Protein AF-0000000085018178 (afdb_homodimer)

Secondary structure (DSSP, 8-state):
-HHHHHHHHHHTT--EEEE---GGGHHHHHHHHT-TTSEEEE-SSHHHHHHHHHHHHHTT--EEEEEEHHHHTT-HHHIIIIIIHHT---EEEEE--SSTT---GGGHHHHHHHHHHHHHTT--EE---SHHHHHHHHHHHHHHHHHHTS-EEEEE-HHHHH---/-HHHHHHHHHHTT--EEEE---GGGHHHHHHHHT-TTSEEEE-SSHHHHHHHHHHHHHTT--EEEEEEHHHHTT-HHHIIIIIIHHT---EEEEE--SSTT---GGGHHHHHHHHHHHHHTT--EE---SHHHHHHHHHHHHHHHHHHTS-EEEEE-HHHHH---

Structure (mmCIF, N/CA/C/O backbone):
data_AF-0000000085018178-model_v1
#
loop_
_entity.id
_entity.type
_entity.pdbx_description
1 polymer 'sulfopyruvate decarboxylase'
#
loop_
_atom_site.group_PDB
_atom_site.id
_atom_site.type_symbol
_atom_site.label_atom_id
_atom_site.label_alt_id
_atom_site.label_comp_id
_atom_site.label_asym_id
_atom_site.label_entity_id
_atom_site.label_seq_id
_atom_site.pdbx_PDB_ins_code
_atom_site.Cartn_x
_atom_site.Cartn_y
_atom_site.Cartn_z
_atom_site.occupancy
_atom_site.B_iso_or_equiv
_atom_site.auth_seq_id
_atom_site.auth_comp_id
_atom_site.auth_asym_id
_atom_site.auth_atom_id
_atom_site.pdbx_PDB_model_num
ATOM 1 N N . MET A 1 1 ? 14.703 -22.047 -13.867 1 85.25 1 MET A N 1
ATOM 2 C CA . MET A 1 1 ? 14.047 -21.469 -12.695 1 85.25 1 MET A CA 1
ATOM 3 C C . MET A 1 1 ? 12.688 -20.891 -13.07 1 85.25 1 MET A C 1
ATOM 5 O O . MET A 1 1 ? 11.656 -21.344 -12.578 1 85.25 1 MET A O 1
ATOM 9 N N . ALA A 1 2 ? 12.609 -20.203 -14.172 1 91.81 2 ALA A N 1
ATOM 10 C CA . ALA A 1 2 ? 11.336 -19.688 -14.672 1 91.81 2 ALA A CA 1
ATOM 11 C C . ALA A 1 2 ? 10.43 -20.828 -15.141 1 91.81 2 ALA A C 1
ATOM 13 O O . ALA A 1 2 ? 9.211 -20.766 -14.961 1 91.81 2 ALA A O 1
ATOM 14 N N . GLU A 1 3 ? 11.039 -21.891 -15.656 1 95.38 3 GLU A N 1
ATOM 15 C CA . GLU A 1 3 ? 10.297 -23.031 -16.188 1 95.38 3 GLU A CA 1
ATOM 16 C C . GLU A 1 3 ? 9.539 -23.766 -15.078 1 95.38 3 GLU A C 1
ATOM 18 O O . GLU A 1 3 ? 8.445 -24.281 -15.305 1 95.38 3 GLU A O 1
ATOM 23 N N . HIS A 1 4 ? 10.148 -23.828 -13.93 1 97.25 4 HIS A N 1
ATOM 24 C CA . HIS A 1 4 ? 9.484 -24.5 -12.82 1 97.25 4 HIS A CA 1
ATOM 25 C C . HIS A 1 4 ? 8.25 -23.734 -12.375 1 97.25 4 HIS A C 1
ATOM 27 O O . HIS A 1 4 ? 7.227 -24.328 -12.031 1 97.25 4 HIS A O 1
ATOM 33 N N . ILE A 1 5 ? 8.359 -22.406 -12.32 1 98.19 5 ILE A N 1
ATOM 34 C CA . ILE A 1 5 ? 7.203 -21.578 -11.977 1 98.19 5 ILE A CA 1
ATOM 35 C C . ILE A 1 5 ? 6.094 -21.797 -13 1 98.19 5 ILE A C 1
ATOM 37 O O . ILE A 1 5 ? 4.934 -22 -12.633 1 98.19 5 ILE A O 1
ATOM 41 N N . TYR A 1 6 ? 6.492 -21.781 -14.273 1 98.25 6 TYR A N 1
ATOM 42 C CA . TYR A 1 6 ? 5.555 -22 -15.367 1 98.25 6 TYR A CA 1
ATOM 43 C C . TYR A 1 6 ? 4.867 -23.359 -15.242 1 98.25 6 TYR A C 1
ATOM 45 O O . TYR A 1 6 ? 3.646 -23.453 -15.383 1 98.25 6 TYR A O 1
ATOM 53 N N . ARG A 1 7 ? 5.609 -24.375 -14.953 1 98.31 7 ARG A N 1
ATOM 54 C CA . ARG A 1 7 ? 5.062 -25.719 -14.773 1 98.31 7 ARG A CA 1
ATOM 55 C C . ARG A 1 7 ? 4.086 -25.75 -13.609 1 98.31 7 ARG A C 1
ATOM 57 O O . ARG A 1 7 ? 3.057 -26.422 -13.672 1 98.31 7 ARG A O 1
ATOM 64 N N . GLY A 1 8 ? 4.469 -25.078 -12.516 1 98.69 8 GLY A N 1
ATOM 65 C CA . GLY A 1 8 ? 3.555 -24.984 -11.391 1 98.69 8 GLY A CA 1
ATOM 66 C C . GLY A 1 8 ? 2.225 -24.344 -11.75 1 98.69 8 GLY A C 1
ATOM 67 O O . GLY A 1 8 ? 1.167 -24.844 -11.344 1 98.69 8 GLY A O 1
ATOM 68 N N . ILE A 1 9 ? 2.281 -23.297 -12.547 1 98.75 9 ILE A N 1
ATOM 69 C CA . ILE A 1 9 ? 1.087 -22.578 -12.984 1 98.75 9 ILE A CA 1
ATOM 70 C C . ILE A 1 9 ? 0.208 -23.516 -13.82 1 98.75 9 ILE A C 1
ATOM 72 O O . ILE A 1 9 ? -1.006 -23.578 -13.609 1 98.75 9 ILE A O 1
ATOM 76 N N . LYS A 1 10 ? 0.837 -24.25 -14.688 1 98.56 10 LYS A N 1
ATOM 77 C CA . LYS A 1 10 ? 0.118 -25.203 -15.539 1 98.56 10 LYS A CA 1
ATOM 78 C C . LYS A 1 10 ? -0.531 -26.297 -14.703 1 98.56 10 LYS A C 1
ATOM 80 O O . LYS A 1 10 ? -1.703 -26.625 -14.906 1 98.56 10 LYS A O 1
ATOM 85 N N . LYS A 1 11 ? 0.246 -26.812 -13.789 1 98.62 11 LYS A N 1
ATOM 86 C CA . LYS A 1 11 ? -0.244 -27.891 -12.938 1 98.62 11 LYS A CA 1
ATOM 87 C C . LYS A 1 11 ? -1.387 -27.422 -12.047 1 98.62 11 LYS A C 1
ATOM 89 O O . LYS A 1 11 ? -2.281 -28.188 -11.711 1 98.62 11 LYS A O 1
ATOM 94 N N . ALA A 1 12 ? -1.368 -26.188 -11.711 1 98.69 12 ALA A N 1
ATOM 95 C CA . ALA A 1 12 ? -2.406 -25.609 -10.867 1 98.69 12 ALA A CA 1
ATOM 96 C C . ALA A 1 12 ? -3.652 -25.266 -11.68 1 98.69 12 ALA A C 1
ATOM 98 O O . ALA A 1 12 ? -4.668 -24.844 -11.125 1 98.69 12 ALA A O 1
ATOM 99 N N . ASN A 1 13 ? -3.568 -25.375 -12.961 1 98.25 13 ASN A N 1
ATOM 100 C CA . ASN A 1 13 ? -4.668 -25.109 -13.883 1 98.25 13 ASN A CA 1
ATOM 101 C C . ASN A 1 13 ? -5.102 -23.656 -13.836 1 98.25 13 ASN A C 1
ATOM 103 O O . ASN A 1 13 ? -6.297 -23.344 -13.852 1 98.25 13 ASN A O 1
ATOM 107 N N . ILE A 1 14 ? -4.164 -22.781 -13.672 1 98.56 14 ILE A N 1
ATOM 108 C CA . ILE A 1 14 ? -4.418 -21.344 -13.758 1 98.56 14 ILE A CA 1
ATOM 109 C C . ILE A 1 14 ? -4.402 -20.906 -15.219 1 98.56 14 ILE A C 1
ATOM 111 O O . ILE A 1 14 ? -3.412 -21.109 -15.93 1 98.56 14 ILE A O 1
ATOM 115 N N . LYS A 1 15 ? -5.5 -20.266 -15.594 1 97 15 LYS A N 1
ATOM 116 C CA . LYS A 1 15 ? -5.609 -19.938 -17.016 1 97 15 LYS A CA 1
ATOM 117 C C . LYS A 1 15 ? -5.816 -18.438 -17.219 1 97 15 LYS A C 1
ATOM 119 O O . LYS A 1 15 ? -5.992 -17.969 -18.344 1 97 15 LYS A O 1
ATOM 124 N N . PHE A 1 16 ? -5.898 -17.656 -16.172 1 98.75 16 PHE A N 1
ATOM 125 C CA . PHE A 1 16 ? -6.07 -16.203 -16.234 1 98.75 16 PHE A CA 1
ATOM 126 C C . PHE A 1 16 ? -5.02 -15.492 -15.398 1 98.75 16 PHE A C 1
ATOM 128 O O . PHE A 1 16 ? -5.004 -15.625 -14.172 1 98.75 16 PHE A O 1
ATOM 135 N N . ILE A 1 17 ? -4.16 -14.727 -16.062 1 98.69 17 ILE A N 1
ATOM 136 C CA . ILE A 1 17 ? -3.023 -14.125 -15.375 1 98.69 17 ILE A CA 1
ATOM 137 C C . ILE A 1 17 ? -2.924 -12.648 -15.742 1 98.69 17 ILE A C 1
ATOM 139 O O . ILE A 1 17 ? -2.988 -12.281 -16.922 1 98.69 17 ILE A O 1
ATOM 143 N N . CYS A 1 18 ? -2.869 -11.789 -14.719 1 98.38 18 CYS A N 1
ATOM 144 C CA . CYS A 1 18 ? -2.426 -10.414 -14.898 1 98.38 18 CYS A CA 1
ATOM 145 C C . CYS A 1 18 ? -0.984 -10.242 -14.438 1 98.38 18 CYS A C 1
ATOM 147 O O . CYS A 1 18 ? -0.545 -10.898 -13.492 1 98.38 18 CYS A O 1
ATOM 149 N N . SER A 1 19 ? -0.24 -9.406 -15.125 1 97 19 SER A N 1
ATOM 150 C CA . SER A 1 19 ? 1.148 -9.203 -14.727 1 97 19 SER A CA 1
ATOM 151 C C . SER A 1 19 ? 1.563 -7.746 -14.883 1 97 19 SER A C 1
ATOM 153 O O . SER A 1 19 ? 0.942 -6.996 -15.633 1 97 19 SER A O 1
ATOM 155 N N . LEU A 1 20 ? 2.502 -7.355 -14.102 1 92.06 20 LEU A N 1
ATOM 156 C CA . LEU A 1 20 ? 3.256 -6.121 -14.297 1 92.06 20 LEU A CA 1
ATOM 157 C C . LEU A 1 20 ? 4.684 -6.422 -14.734 1 92.06 20 LEU A C 1
ATOM 159 O O . LEU A 1 20 ? 5.25 -7.449 -14.359 1 92.06 20 LEU A O 1
ATOM 163 N N . PRO A 1 21 ? 5.25 -5.586 -15.5 1 80.94 21 PRO A N 1
ATOM 164 C CA . PRO A 1 21 ? 6.621 -5.836 -15.961 1 80.94 21 PRO A CA 1
ATOM 165 C C . PRO A 1 21 ? 7.613 -5.984 -14.812 1 80.94 21 PRO A C 1
ATOM 167 O O . PRO A 1 21 ? 7.539 -5.246 -13.828 1 80.94 21 PRO A O 1
ATOM 170 N N . CYS A 1 22 ? 8.398 -6.949 -14.945 1 83.75 22 CYS A N 1
ATOM 171 C CA . CYS A 1 22 ? 9.43 -7.266 -13.961 1 83.75 22 CYS A CA 1
ATOM 172 C C . CYS A 1 22 ? 10.609 -7.969 -14.617 1 83.75 22 CYS A C 1
ATOM 174 O O . CYS A 1 22 ? 10.43 -8.922 -15.375 1 83.75 22 CYS A O 1
ATOM 176 N N . ALA A 1 23 ? 11.773 -7.441 -14.297 1 79.5 23 ALA A N 1
ATOM 177 C CA . ALA A 1 23 ? 12.984 -7.973 -14.922 1 79.5 23 ALA A CA 1
ATOM 178 C C . ALA A 1 23 ? 13.203 -9.43 -14.531 1 79.5 23 ALA A C 1
ATOM 180 O O . ALA A 1 23 ? 13.609 -10.25 -15.359 1 79.5 23 ALA A O 1
ATOM 181 N N . LYS A 1 24 ? 12.828 -9.805 -13.398 1 82.5 24 LYS A N 1
ATOM 182 C CA . LYS A 1 24 ? 13.133 -11.141 -12.883 1 82.5 24 LYS A CA 1
ATOM 183 C C . LYS A 1 24 ? 12.219 -12.188 -13.516 1 82.5 24 LYS A C 1
ATOM 185 O O . LYS A 1 24 ? 12.578 -13.367 -13.578 1 82.5 24 LYS A O 1
ATOM 190 N N . PHE A 1 25 ? 11.109 -11.656 -13.992 1 90.56 25 PHE A N 1
ATOM 191 C CA . PHE A 1 25 ? 10.133 -12.609 -14.492 1 90.56 25 PHE A CA 1
ATOM 192 C C . PHE A 1 25 ? 10.031 -12.539 -16.016 1 90.56 25 PHE A C 1
ATOM 194 O O . PHE A 1 25 ? 9.039 -12.969 -16.594 1 90.56 25 PHE A O 1
ATOM 201 N N . LYS A 1 26 ? 11.047 -12.016 -16.609 1 91.25 26 LYS A N 1
ATOM 202 C CA . LYS A 1 26 ? 11.008 -11.828 -18.062 1 91.25 26 LYS A CA 1
ATOM 203 C C . LYS A 1 26 ? 10.781 -13.148 -18.781 1 91.25 26 LYS A C 1
ATOM 205 O O . LYS A 1 26 ? 9.867 -13.266 -19.609 1 91.25 26 LYS A O 1
ATOM 210 N N . THR A 1 27 ? 11.594 -14.172 -18.516 1 93.75 27 THR A N 1
ATOM 211 C CA . THR A 1 27 ? 11.492 -15.484 -19.141 1 93.75 27 THR A CA 1
ATOM 212 C C . THR A 1 27 ? 10.148 -16.141 -18.828 1 93.75 27 THR A C 1
ATOM 214 O O . THR A 1 27 ? 9.523 -16.75 -19.688 1 93.75 27 THR A O 1
ATOM 217 N N . LEU A 1 28 ? 9.719 -16.016 -17.578 1 95.75 28 LEU A N 1
ATOM 218 C CA . LEU A 1 28 ? 8.43 -16.562 -17.172 1 95.75 28 LEU A CA 1
ATOM 219 C C . LEU A 1 28 ? 7.297 -15.945 -18 1 95.75 28 LEU A C 1
ATOM 221 O O . LEU A 1 28 ? 6.426 -16.656 -18.5 1 95.75 28 LEU A O 1
ATOM 225 N N . LEU A 1 29 ? 7.305 -14.641 -18.141 1 95.38 29 LEU A N 1
ATOM 226 C CA . LEU A 1 29 ? 6.246 -13.938 -18.844 1 95.38 29 LEU A CA 1
ATOM 227 C C . LEU A 1 29 ? 6.246 -14.312 -20.328 1 95.38 29 LEU A C 1
ATOM 229 O O . LEU A 1 29 ? 5.188 -14.375 -20.953 1 95.38 29 LEU A O 1
ATOM 233 N N . GLU A 1 30 ? 7.402 -14.609 -20.875 1 94.94 30 GLU A N 1
ATOM 234 C CA . GLU A 1 30 ? 7.492 -15.086 -22.25 1 94.94 30 GLU A CA 1
ATOM 235 C C . GLU A 1 30 ? 6.809 -16.438 -22.406 1 94.94 30 GLU A C 1
ATOM 237 O O . GLU A 1 30 ? 6.074 -16.672 -23.375 1 94.94 30 GLU A O 1
ATOM 242 N N . LEU A 1 31 ? 7.078 -17.359 -21.469 1 96.5 31 LEU A N 1
ATOM 243 C CA . LEU A 1 31 ? 6.453 -18.672 -21.5 1 96.5 31 LEU A CA 1
ATOM 244 C C . LEU A 1 31 ? 4.934 -18.547 -21.406 1 96.5 31 LEU A C 1
ATOM 246 O O . LEU A 1 31 ? 4.207 -19.234 -22.125 1 96.5 31 LEU A O 1
ATOM 250 N N . ILE A 1 32 ? 4.484 -17.672 -20.531 1 96.44 32 ILE A N 1
ATOM 251 C CA . ILE A 1 32 ? 3.057 -17.453 -20.312 1 96.44 32 ILE A CA 1
ATOM 252 C C . ILE A 1 32 ? 2.426 -16.859 -21.562 1 96.44 32 ILE A C 1
ATOM 254 O O . ILE A 1 32 ? 1.355 -17.297 -22 1 96.44 32 ILE A O 1
ATOM 258 N N . ASN A 1 33 ? 3.074 -15.891 -22.141 1 95.19 33 ASN A N 1
ATOM 259 C CA . ASN A 1 33 ? 2.574 -15.211 -23.344 1 95.19 33 ASN A CA 1
ATOM 260 C C . ASN A 1 33 ? 2.453 -16.172 -24.516 1 95.19 33 ASN A C 1
ATOM 262 O O . ASN A 1 33 ? 1.584 -16 -25.375 1 95.19 33 ASN A O 1
ATOM 266 N N . ASN A 1 34 ? 3.246 -17.172 -24.531 1 96.56 34 ASN A N 1
ATOM 267 C CA . ASN A 1 34 ? 3.285 -18.109 -25.641 1 96.56 34 ASN A CA 1
ATOM 268 C C . ASN A 1 34 ? 2.326 -19.281 -25.422 1 96.56 34 ASN A C 1
ATOM 270 O O . ASN A 1 34 ? 2.158 -20.125 -26.312 1 96.56 34 ASN A O 1
ATOM 274 N N . ASP A 1 35 ? 1.786 -19.359 -24.312 1 97.25 35 ASP A N 1
ATOM 275 C CA . ASP A 1 35 ? 0.844 -20.438 -24.016 1 97.25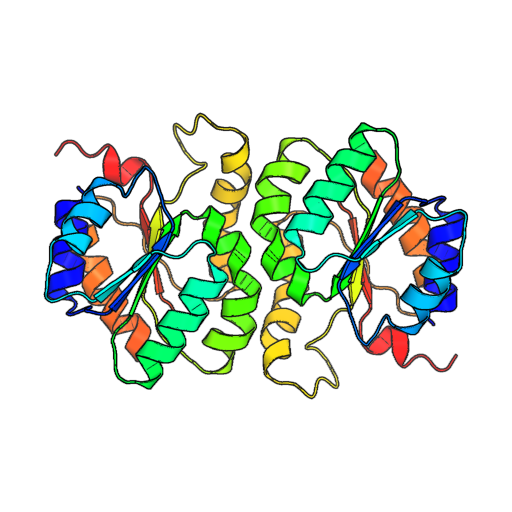 35 ASP A CA 1
ATOM 276 C C . ASP A 1 35 ? -0.579 -20.047 -24.406 1 97.25 35 ASP A C 1
ATOM 278 O O . ASP A 1 35 ? -1.213 -19.234 -23.734 1 97.25 35 ASP A O 1
ATOM 282 N N . LYS A 1 36 ? -1.228 -20.625 -25.328 1 96.94 36 LYS A N 1
ATOM 283 C CA . LYS A 1 36 ? -2.535 -20.266 -25.875 1 96.94 36 LYS A CA 1
ATOM 284 C C . LYS A 1 36 ? -3.652 -20.625 -24.891 1 96.94 36 LYS A C 1
ATOM 286 O O . LYS A 1 36 ? -4.781 -20.156 -25.031 1 96.94 36 LYS A O 1
ATOM 291 N N . GLU A 1 37 ? -3.334 -21.422 -23.922 1 97.56 37 GLU A N 1
ATOM 292 C CA . GLU A 1 37 ? -4.34 -21.844 -22.953 1 97.56 37 GLU A CA 1
ATOM 293 C C . GLU A 1 37 ? -4.477 -20.828 -21.828 1 97.56 37 GLU A C 1
ATOM 295 O O . GLU A 1 37 ? -5.426 -20.891 -21.047 1 97.56 37 GLU A O 1
ATOM 300 N N . ILE A 1 38 ? -3.51 -19.906 -21.75 1 98.06 38 ILE A N 1
ATOM 301 C CA . ILE A 1 38 ? -3.508 -18.922 -20.672 1 98.06 38 ILE A CA 1
ATOM 302 C C . ILE A 1 38 ? -3.869 -17.547 -21.25 1 98.06 38 ILE A C 1
ATOM 304 O O . ILE A 1 38 ? -3.248 -17.078 -22.203 1 98.06 38 ILE A O 1
ATOM 308 N N . LYS A 1 39 ? -4.934 -16.953 -20.703 1 98.31 39 LYS A N 1
ATOM 309 C CA . LYS A 1 39 ? -5.211 -15.555 -21 1 98.31 39 LYS A CA 1
ATOM 310 C C . LYS A 1 39 ? -4.328 -14.641 -20.156 1 98.31 39 LYS A C 1
ATOM 312 O O . LYS A 1 39 ? -4.5 -14.547 -18.938 1 98.31 39 LYS A O 1
ATOM 317 N N . HIS A 1 40 ? -3.41 -14.055 -20.766 1 97.88 40 HIS A N 1
ATOM 318 C CA . HIS A 1 40 ? -2.459 -13.164 -20.109 1 97.88 40 HIS A CA 1
ATOM 319 C C . HIS A 1 40 ? -2.77 -11.703 -20.422 1 97.88 40 HIS A C 1
ATOM 321 O O . HIS A 1 40 ? -2.859 -11.312 -21.594 1 97.88 40 HIS A O 1
ATOM 327 N N . ILE A 1 41 ? -2.957 -10.852 -19.422 1 97.56 41 ILE A N 1
ATOM 328 C CA . ILE A 1 41 ? -3.225 -9.43 -19.562 1 97.56 41 ILE A CA 1
ATOM 329 C C . ILE A 1 41 ? -2.137 -8.62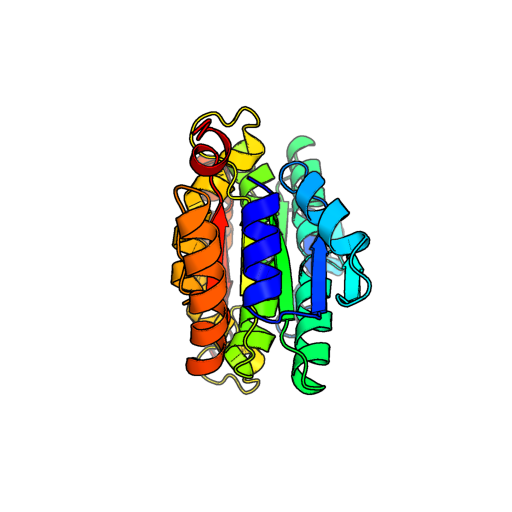5 -18.859 1 97.56 41 ILE A C 1
ATOM 331 O O . ILE A 1 41 ? -2.148 -8.5 -17.625 1 97.56 41 ILE A O 1
ATOM 335 N N . PRO A 1 42 ? -1.21 -8.117 -19.578 1 95.75 42 PRO A N 1
ATOM 336 C CA . PRO A 1 42 ? -0.276 -7.164 -18.969 1 95.75 42 PRO A CA 1
ATOM 337 C C . PRO A 1 42 ? -0.956 -5.867 -18.531 1 95.75 42 PRO A C 1
ATOM 339 O O . PRO A 1 42 ? -1.802 -5.336 -19.25 1 95.75 42 PRO A O 1
ATOM 342 N N . VAL A 1 43 ? -0.64 -5.398 -17.359 1 95.25 43 VAL A N 1
ATOM 343 C CA . VAL A 1 43 ? -1.226 -4.16 -16.859 1 95.25 43 VAL A CA 1
ATOM 344 C C . VAL A 1 43 ? -0.119 -3.16 -16.531 1 95.25 43 VAL A C 1
ATOM 346 O O . VAL A 1 43 ? 1.059 -3.523 -16.484 1 95.25 43 VAL A O 1
ATOM 349 N N . THR A 1 44 ? -0.538 -1.892 -16.312 1 89.44 44 THR A N 1
ATOM 350 C CA . THR A 1 44 ? 0.437 -0.839 -16.047 1 89.44 44 THR A CA 1
ATOM 351 C C . THR A 1 44 ? 0.404 -0.429 -14.586 1 89.44 44 THR A C 1
ATOM 353 O O . THR A 1 44 ? 1.322 0.235 -14.094 1 89.44 44 THR A O 1
ATOM 356 N N . ARG A 1 45 ? -0.64 -0.819 -13.891 1 90.12 45 ARG A N 1
ATOM 357 C CA . ARG A 1 45 ? -0.76 -0.544 -12.469 1 90.12 45 ARG A CA 1
ATOM 358 C C . ARG A 1 45 ? -1.251 -1.774 -11.711 1 90.12 45 ARG A C 1
ATOM 360 O O . ARG A 1 45 ? -2.113 -2.508 -12.203 1 90.12 45 ARG A O 1
ATOM 367 N N . GLU A 1 46 ? -0.785 -1.916 -10.578 1 89.31 46 GLU A N 1
ATOM 368 C CA . GLU A 1 46 ? -1.081 -3.117 -9.805 1 89.31 46 GLU A CA 1
ATOM 369 C C . GLU A 1 46 ? -2.559 -3.18 -9.43 1 89.31 46 GLU A C 1
ATOM 371 O O . GLU A 1 46 ? -3.162 -4.254 -9.438 1 89.31 46 GLU A O 1
ATOM 376 N N . GLU A 1 47 ? -3.172 -2.006 -9.141 1 92.5 47 GLU A N 1
ATOM 377 C CA . GLU A 1 47 ? -4.582 -1.992 -8.758 1 92.5 47 GLU A CA 1
ATOM 378 C C . GLU A 1 47 ? -5.461 -2.523 -9.891 1 92.5 47 GLU A C 1
ATOM 380 O O . GLU A 1 47 ? -6.484 -3.164 -9.641 1 92.5 47 GLU A O 1
ATOM 385 N N . GLU A 1 48 ? -4.992 -2.215 -11.078 1 95.38 48 GLU A N 1
ATOM 386 C CA . GLU A 1 48 ? -5.727 -2.721 -12.234 1 95.38 48 GLU A CA 1
ATOM 387 C C . GLU A 1 48 ? -5.711 -4.246 -12.273 1 95.38 48 GLU A C 1
ATOM 389 O O . GLU A 1 48 ? -6.719 -4.875 -12.609 1 95.38 48 GLU A O 1
ATOM 394 N N . ALA A 1 49 ? -4.609 -4.836 -11.984 1 98 49 ALA A N 1
ATOM 395 C CA . ALA A 1 49 ? -4.484 -6.289 -11.969 1 98 49 ALA A CA 1
ATOM 396 C C . ALA A 1 49 ? -5.473 -6.914 -10.992 1 98 49 ALA A C 1
ATOM 398 O O . ALA A 1 49 ? -6.145 -7.898 -11.312 1 98 49 ALA A O 1
ATOM 399 N N . PHE A 1 50 ? -5.594 -6.336 -9.828 1 98.56 50 PHE A N 1
ATOM 400 C CA . PHE A 1 50 ? -6.496 -6.855 -8.812 1 98.56 50 PHE A CA 1
ATOM 401 C C . PHE A 1 50 ? -7.949 -6.711 -9.25 1 98.56 50 PHE A C 1
ATOM 403 O O . PHE A 1 50 ? -8.766 -7.602 -9 1 98.56 50 PHE A O 1
ATOM 410 N N . GLY A 1 51 ? -8.25 -5.559 -9.906 1 98.44 51 GLY A N 1
ATOM 411 C CA . GLY A 1 51 ? -9.602 -5.398 -10.43 1 98.44 51 GLY A CA 1
ATOM 412 C C . GLY A 1 51 ? -9.945 -6.402 -11.508 1 98.44 51 GLY A C 1
ATOM 413 O O . GLY A 1 51 ? -11 -7.039 -11.461 1 98.44 51 GLY A O 1
ATOM 414 N N . ILE A 1 52 ? -9.047 -6.562 -12.438 1 98.75 52 ILE A N 1
ATOM 415 C CA . ILE A 1 52 ? -9.266 -7.441 -13.578 1 98.75 52 ILE A CA 1
ATOM 416 C C . ILE A 1 52 ? -9.391 -8.891 -13.102 1 98.75 52 ILE A C 1
ATOM 418 O O . ILE A 1 52 ? -10.312 -9.602 -13.492 1 98.75 52 ILE A O 1
ATOM 422 N N . CYS A 1 53 ? -8.523 -9.336 -12.164 1 98.75 53 CYS A N 1
ATOM 423 C CA . CYS A 1 53 ? -8.539 -10.703 -11.664 1 98.75 53 CYS A CA 1
ATOM 424 C C . CYS A 1 53 ? -9.781 -10.969 -10.82 1 98.75 53 CYS A C 1
ATOM 426 O O . CYS A 1 53 ? -10.336 -12.07 -10.844 1 98.75 53 CYS A O 1
ATOM 428 N N . ALA A 1 54 ? -10.219 -9.977 -10.109 1 98.69 54 ALA A N 1
ATOM 429 C CA . ALA A 1 54 ? -11.469 -10.125 -9.367 1 98.69 54 ALA A CA 1
ATOM 430 C C . ALA A 1 54 ? -12.641 -10.383 -10.312 1 98.69 54 ALA A C 1
ATOM 432 O O . ALA A 1 54 ? -13.461 -11.266 -10.07 1 98.69 54 ALA A O 1
ATOM 433 N N . GLY A 1 55 ? -12.672 -9.539 -11.383 1 98.56 55 GLY A N 1
ATOM 434 C CA . GLY A 1 55 ? -13.703 -9.758 -12.375 1 98.56 55 GLY A CA 1
ATOM 435 C C . GLY A 1 55 ? -13.648 -11.141 -13.008 1 98.56 55 GLY A C 1
ATOM 436 O O . GLY A 1 55 ? -14.672 -11.797 -13.172 1 98.56 55 GLY A O 1
ATOM 437 N N . ALA A 1 56 ? -12.461 -11.547 -13.359 1 98.75 56 ALA A N 1
ATOM 438 C CA . ALA A 1 56 ? -12.258 -12.859 -13.961 1 98.75 56 ALA A CA 1
ATOM 439 C C . ALA A 1 56 ? -12.695 -13.977 -13.016 1 98.75 56 ALA A C 1
ATOM 441 O O . ALA A 1 56 ? -13.312 -14.953 -13.438 1 98.75 56 ALA A O 1
ATOM 442 N N . TYR A 1 57 ? -12.375 -13.828 -11.742 1 98.69 57 TYR A N 1
ATOM 443 C CA . TYR A 1 57 ? -12.789 -14.805 -10.734 1 98.69 57 TYR A CA 1
ATOM 444 C C . TYR A 1 57 ? -14.305 -14.914 -10.68 1 98.69 57 TYR A C 1
ATOM 446 O O . TYR A 1 57 ? -14.852 -16.016 -10.641 1 98.69 57 TYR A O 1
ATOM 454 N N . LEU A 1 58 ? -14.961 -13.812 -10.703 1 98 58 LEU A N 1
ATOM 455 C CA . LEU A 1 58 ? -16.422 -13.805 -10.641 1 98 58 LEU A CA 1
ATOM 456 C C . LEU A 1 58 ? -17.016 -14.469 -11.883 1 98 58 LEU A C 1
ATOM 458 O O . LEU A 1 58 ? -18.141 -14.961 -11.836 1 98 58 LEU A O 1
ATOM 462 N N . ALA A 1 59 ? -16.25 -14.477 -12.906 1 98.12 59 ALA A N 1
ATOM 463 C CA . ALA A 1 59 ? -16.672 -15.141 -14.133 1 98.12 59 ALA A CA 1
ATOM 464 C C . ALA A 1 59 ? -16.281 -16.609 -14.133 1 98.12 59 ALA A C 1
ATOM 466 O O . ALA A 1 59 ? -16.484 -17.312 -15.125 1 98.12 59 ALA A O 1
ATOM 467 N N . GLY A 1 60 ? -15.602 -17.031 -13.102 1 98 60 GLY A N 1
ATOM 468 C CA . GLY A 1 60 ? -15.367 -18.469 -12.938 1 98 60 GLY A CA 1
ATOM 469 C C . GLY A 1 60 ? -13.922 -18.859 -13.195 1 98 60 GLY A C 1
ATOM 470 O O . GLY A 1 60 ? -13.602 -20.047 -13.227 1 98 60 GLY A O 1
ATOM 471 N N . GLU A 1 61 ? -13.07 -17.891 -13.32 1 98.44 61 GLU A N 1
ATOM 472 C CA . GLU A 1 61 ? -11.68 -18.188 -13.648 1 98.44 61 GLU A CA 1
ATOM 473 C C . GLU A 1 61 ? -10.828 -18.312 -12.391 1 98.44 61 GLU A C 1
ATOM 475 O O . GLU A 1 61 ? -11.055 -17.609 -11.414 1 98.44 61 GLU A O 1
ATOM 480 N N . LYS A 1 62 ? -9.859 -19.234 -12.438 1 98.62 62 LYS A N 1
ATOM 481 C CA . LYS A 1 62 ? -8.766 -19.25 -11.469 1 98.62 62 LYS A CA 1
ATOM 482 C C . LYS A 1 62 ? -7.668 -18.266 -11.852 1 98.62 62 LYS A C 1
ATOM 484 O O . LYS A 1 62 ? -7.133 -18.328 -12.961 1 98.62 62 LYS A O 1
ATOM 489 N N . THR A 1 63 ? -7.328 -17.344 -10.922 1 98.88 63 THR A N 1
ATOM 490 C CA . THR A 1 63 ? -6.535 -16.203 -11.352 1 98.88 63 THR A CA 1
ATOM 491 C C . THR A 1 63 ? -5.199 -16.156 -10.625 1 98.88 63 THR A C 1
ATOM 493 O O . THR A 1 63 ? -5.051 -16.766 -9.555 1 98.88 63 THR A O 1
ATOM 496 N N . CYS A 1 64 ? -4.305 -15.484 -11.242 1 98.88 64 CYS A N 1
ATOM 497 C CA . CYS A 1 64 ? -2.969 -15.242 -10.719 1 98.88 64 CYS A CA 1
ATOM 498 C C . CYS A 1 64 ? -2.469 -13.859 -11.102 1 98.88 64 CYS A C 1
ATOM 500 O O . CYS A 1 64 ? -2.758 -13.367 -12.195 1 98.88 64 CYS A O 1
ATOM 502 N N . ILE A 1 65 ? -1.844 -13.242 -10.172 1 98.69 65 ILE A N 1
ATOM 503 C CA . ILE A 1 65 ? -1.188 -11.961 -10.43 1 98.69 65 ILE A CA 1
ATOM 504 C C . ILE A 1 65 ? 0.318 -12.109 -10.227 1 98.69 65 ILE A C 1
ATOM 506 O O . ILE A 1 65 ? 0.767 -12.594 -9.188 1 98.69 65 ILE A O 1
ATOM 510 N N . ILE A 1 66 ? 1.079 -11.75 -11.234 1 97.94 66 ILE A N 1
ATOM 511 C CA . ILE A 1 66 ? 2.537 -11.758 -11.172 1 97.94 66 ILE A CA 1
ATOM 512 C C . ILE A 1 66 ? 3.057 -10.328 -11.039 1 97.94 66 ILE A C 1
ATOM 514 O O . ILE A 1 66 ? 2.766 -9.469 -11.875 1 97.94 66 ILE A O 1
ATOM 518 N N . MET A 1 67 ? 3.797 -10.102 -9.945 1 96.62 67 MET A N 1
ATOM 519 C CA . MET A 1 67 ? 4.258 -8.742 -9.68 1 96.62 67 MET A CA 1
ATOM 520 C C . MET A 1 67 ? 5.535 -8.75 -8.852 1 96.62 67 MET A C 1
ATOM 522 O O . MET A 1 67 ? 5.941 -9.797 -8.344 1 96.62 67 MET A O 1
ATOM 526 N N . GLN A 1 68 ? 6.184 -7.605 -8.852 1 96.25 68 GLN A N 1
ATOM 527 C CA . GLN A 1 68 ? 7.273 -7.391 -7.906 1 96.25 68 GLN A CA 1
ATOM 528 C C . GLN A 1 68 ? 6.742 -6.93 -6.551 1 96.25 68 GLN A C 1
ATOM 530 O O . GLN A 1 68 ? 5.652 -6.359 -6.469 1 96.25 68 GLN A O 1
ATOM 535 N N . ASN A 1 69 ? 7.508 -7.133 -5.473 1 97.12 69 ASN A N 1
ATOM 536 C CA . ASN A 1 69 ? 7.035 -6.773 -4.141 1 97.12 69 ASN A CA 1
ATOM 537 C C . ASN A 1 69 ? 6.723 -5.285 -4.039 1 97.12 69 ASN A C 1
ATOM 539 O O . ASN A 1 69 ? 5.895 -4.871 -3.225 1 97.12 69 ASN A O 1
ATOM 543 N N . SER A 1 70 ? 7.289 -4.477 -4.895 1 95.88 70 SER A N 1
ATOM 544 C CA . SER A 1 70 ? 6.902 -3.072 -4.926 1 95.88 70 SER A CA 1
ATOM 545 C C . SER A 1 70 ? 5.434 -2.912 -5.316 1 95.88 70 SER A C 1
ATOM 547 O O . SER A 1 70 ? 4.766 -1.979 -4.867 1 95.88 70 SER A O 1
ATOM 549 N N . GLY A 1 71 ? 4.957 -3.764 -6.121 1 95.81 71 GLY A N 1
ATOM 550 C CA . GLY A 1 71 ? 3.559 -3.746 -6.523 1 95.81 71 GLY A CA 1
ATOM 551 C C . GLY A 1 71 ? 2.607 -4.031 -5.379 1 95.81 71 GLY A C 1
ATOM 552 O O . GLY A 1 71 ? 1.486 -3.518 -5.352 1 95.81 71 GLY A O 1
ATOM 553 N N . LEU A 1 72 ? 3.01 -4.895 -4.461 1 97.12 72 LEU A N 1
ATOM 554 C CA . LEU A 1 72 ? 2.227 -5.137 -3.256 1 97.12 72 LEU A CA 1
ATOM 555 C C . LEU A 1 72 ? 1.976 -3.838 -2.5 1 97.12 72 LEU A C 1
ATOM 557 O O . LEU A 1 72 ? 0.857 -3.584 -2.047 1 97.12 72 LEU A O 1
ATOM 561 N N . GLY A 1 73 ? 3.029 -3.01 -2.416 1 96.94 73 GLY A N 1
ATOM 562 C CA . GLY A 1 73 ? 2.945 -1.748 -1.7 1 96.94 73 GLY A CA 1
ATOM 563 C C . GLY A 1 73 ? 1.967 -0.771 -2.324 1 96.94 73 GLY A C 1
ATOM 564 O O . GLY A 1 73 ? 1.537 0.186 -1.677 1 96.94 73 GLY A O 1
ATOM 565 N N . ASN A 1 74 ? 1.56 -1.002 -3.529 1 96.19 74 ASN A N 1
ATOM 566 C CA . ASN A 1 74 ? 0.639 -0.126 -4.246 1 96.19 74 ASN A CA 1
ATOM 567 C C . ASN A 1 74 ? -0.766 -0.72 -4.309 1 96.19 74 ASN A C 1
ATOM 569 O O . ASN A 1 74 ? -1.653 -0.159 -4.953 1 96.19 74 ASN A O 1
ATOM 573 N N . SER A 1 75 ? -0.924 -1.845 -3.625 1 97.56 75 SER A N 1
ATOM 574 C CA . SER A 1 75 ? -2.172 -2.561 -3.867 1 97.56 75 SER A CA 1
ATOM 575 C C . SER A 1 75 ? -2.895 -2.869 -2.561 1 97.56 75 SER A C 1
ATOM 577 O O . SER A 1 75 ? -3.881 -3.607 -2.549 1 97.56 75 SER A O 1
ATOM 579 N N . ILE A 1 76 ? -2.416 -2.367 -1.488 1 98.5 76 ILE A N 1
ATOM 580 C CA . ILE A 1 76 ? -2.949 -2.742 -0.183 1 98.5 76 ILE A CA 1
ATOM 581 C C . ILE A 1 76 ? -4.414 -2.33 -0.086 1 98.5 76 ILE A C 1
ATOM 583 O O . ILE A 1 76 ? -5.25 -3.088 0.417 1 98.5 76 ILE A O 1
ATOM 587 N N . ASN A 1 77 ? -4.711 -1.13 -0.64 1 97.44 77 ASN A N 1
ATOM 588 C CA . ASN A 1 77 ? -6.102 -0.691 -0.593 1 97.44 77 ASN A CA 1
ATOM 589 C C . ASN A 1 77 ? -7.004 -1.607 -1.413 1 97.44 77 ASN A C 1
ATOM 591 O O . ASN A 1 77 ? -8.125 -1.919 -0.996 1 97.44 77 ASN A O 1
ATOM 595 N N . ALA A 1 78 ? -6.586 -1.98 -2.578 1 98.06 78 ALA A N 1
ATOM 596 C CA . ALA A 1 78 ? -7.371 -2.891 -3.408 1 98.06 78 ALA A CA 1
ATOM 597 C C . ALA A 1 78 ? -7.566 -4.234 -2.713 1 98.06 78 ALA A C 1
ATOM 599 O O . ALA A 1 78 ? -8.656 -4.816 -2.764 1 98.06 78 ALA A O 1
ATOM 600 N N . ILE A 1 79 ? -6.535 -4.734 -2.066 1 98.75 79 ILE A N 1
ATOM 601 C CA . ILE A 1 79 ? -6.609 -6 -1.338 1 98.75 79 ILE A CA 1
ATOM 602 C C . ILE A 1 79 ? -7.629 -5.883 -0.208 1 98.75 79 ILE A C 1
ATOM 604 O O . ILE A 1 79 ? -8.469 -6.766 -0.031 1 98.75 79 ILE A O 1
ATOM 608 N N . ALA A 1 80 ? -7.594 -4.805 0.486 1 98.69 80 ALA A N 1
ATOM 609 C CA . ALA A 1 80 ? -8.484 -4.586 1.622 1 98.69 80 ALA A CA 1
ATOM 610 C C . ALA A 1 80 ? -9.93 -4.422 1.161 1 98.69 80 ALA A C 1
ATOM 612 O O . ALA A 1 80 ? -10.82 -5.145 1.617 1 98.69 80 ALA A O 1
ATOM 613 N N . SER A 1 81 ? -10.109 -3.521 0.202 1 98.25 81 SER A N 1
ATOM 614 C CA . SER A 1 81 ? -11.461 -3.064 -0.122 1 98.25 81 SER A CA 1
ATOM 615 C C . SER A 1 81 ? -12.172 -4.051 -1.04 1 98.25 81 SER A C 1
ATOM 617 O O . SER A 1 81 ? -13.406 -4.082 -1.092 1 98.25 81 SER A O 1
ATOM 619 N N . LEU A 1 82 ? -11.406 -4.867 -1.687 1 98.38 82 LEU A N 1
ATOM 620 C CA . LEU A 1 82 ? -12.008 -5.746 -2.682 1 98.38 82 LEU A CA 1
ATOM 621 C C . LEU A 1 82 ? -11.797 -7.211 -2.312 1 98.38 82 LEU A C 1
ATOM 623 O O . LEU A 1 82 ? -12.766 -7.953 -2.135 1 98.38 82 LEU A O 1
ATOM 627 N N . TYR A 1 83 ? -10.648 -7.656 -2.041 1 98.81 83 TYR A N 1
ATOM 628 C CA . TYR A 1 83 ? -10.352 -9.07 -1.832 1 98.81 83 TYR A CA 1
ATOM 629 C C . TYR A 1 83 ? -10.719 -9.5 -0.416 1 98.81 83 TYR A C 1
ATOM 631 O O . TYR A 1 83 ? -11.367 -10.531 -0.219 1 98.81 83 TYR A O 1
ATOM 639 N N . LYS A 1 84 ? -10.289 -8.727 0.527 1 98.69 84 LYS A N 1
ATOM 640 C CA . LYS A 1 84 ? -10.633 -9.039 1.909 1 98.69 84 LYS A CA 1
ATOM 641 C C . LYS A 1 84 ? -12.141 -8.906 2.141 1 98.69 84 LYS A C 1
ATOM 643 O O . LYS A 1 84 ? -12.758 -9.781 2.762 1 98.69 84 LYS A O 1
ATOM 648 N N . THR A 1 85 ? -12.711 -7.871 1.603 1 98.5 85 THR A N 1
ATOM 649 C CA . THR A 1 85 ? -14.109 -7.543 1.835 1 98.5 85 THR A CA 1
ATOM 650 C C . THR A 1 85 ? -15.023 -8.578 1.181 1 98.5 85 THR A C 1
ATOM 652 O O . THR A 1 85 ? -16.016 -9 1.775 1 98.5 85 THR A O 1
ATOM 655 N N . TYR A 1 86 ? -14.641 -9.047 -0.021 1 98.19 86 TYR A N 1
ATOM 656 C CA . TYR A 1 86 ? -15.562 -9.891 -0.77 1 98.19 86 TYR A CA 1
ATOM 657 C C . TYR A 1 86 ? -15.039 -11.32 -0.871 1 98.19 86 TYR A C 1
ATOM 659 O O . TYR A 1 86 ? -15.586 -12.141 -1.61 1 98.19 86 TYR A O 1
ATOM 667 N N . GLN A 1 87 ? -13.969 -11.562 -0.17 1 98.31 87 GLN A N 1
ATOM 668 C CA . GLN A 1 87 ? -13.414 -12.914 -0.084 1 98.31 87 GLN A CA 1
ATOM 669 C C . GLN A 1 87 ? -13.102 -13.469 -1.471 1 98.31 87 GLN A C 1
ATOM 671 O O . GLN A 1 87 ? -13.625 -14.516 -1.857 1 98.31 87 GLN A O 1
ATOM 676 N N . ILE A 1 88 ? -12.227 -12.836 -2.113 1 98.81 88 ILE A N 1
ATOM 677 C CA . ILE A 1 88 ? -11.836 -13.211 -3.469 1 98.81 88 ILE A CA 1
ATOM 678 C C . ILE A 1 88 ? -10.453 -13.852 -3.451 1 98.81 88 ILE A C 1
ATOM 680 O O . ILE A 1 88 ? -9.492 -13.266 -2.939 1 98.81 88 ILE A O 1
ATOM 684 N N . PRO A 1 89 ? -10.281 -15.039 -3.955 1 98.88 89 PRO A N 1
ATOM 685 C CA . PRO A 1 89 ? -8.977 -15.688 -4.012 1 98.88 89 PRO A CA 1
ATOM 686 C C . PRO A 1 89 ? -8.18 -15.312 -5.266 1 98.88 89 PRO A C 1
ATOM 688 O O . PRO A 1 89 ? -8.766 -15.109 -6.332 1 98.88 89 PRO A O 1
ATOM 691 N N . THR A 1 90 ? -6.957 -15.211 -5.141 1 98.94 90 THR A N 1
ATOM 692 C CA . THR A 1 90 ? -6.004 -15.102 -6.238 1 98.94 90 THR A CA 1
ATOM 693 C C . THR A 1 90 ? -4.605 -15.508 -5.785 1 98.94 90 THR A C 1
ATOM 695 O O . THR A 1 90 ? -4.246 -15.32 -4.621 1 98.94 90 THR A O 1
ATOM 698 N N . LEU A 1 91 ? -3.881 -16.141 -6.652 1 98.94 91 LEU A N 1
ATOM 699 C CA . LEU A 1 91 ? -2.492 -16.453 -6.328 1 98.94 91 LEU A CA 1
ATOM 700 C C . LEU A 1 91 ? -1.578 -15.281 -6.684 1 98.94 91 LEU A C 1
ATOM 702 O O . LEU A 1 91 ? -1.669 -14.727 -7.781 1 98.94 91 LEU A O 1
ATOM 706 N N . LEU A 1 92 ? -0.813 -14.898 -5.762 1 98.88 92 LEU A N 1
ATOM 707 C CA . LEU A 1 92 ? 0.191 -13.867 -6.004 1 98.88 92 LEU A CA 1
ATOM 708 C C . LEU A 1 92 ? 1.575 -14.492 -6.168 1 98.88 92 LEU A C 1
ATOM 710 O O . LEU A 1 92 ? 2.07 -15.164 -5.262 1 98.88 92 LEU A O 1
ATOM 714 N N . ILE A 1 93 ? 2.098 -14.32 -7.32 1 98.62 93 ILE A N 1
ATOM 715 C CA . ILE A 1 93 ? 3.494 -14.664 -7.566 1 98.62 93 ILE A CA 1
ATOM 716 C C . ILE A 1 93 ? 4.348 -13.398 -7.551 1 98.62 93 ILE A C 1
ATOM 718 O O . ILE A 1 93 ? 4.242 -12.555 -8.445 1 98.62 93 ILE A O 1
ATOM 722 N N . ILE A 1 94 ? 5.219 -13.312 -6.551 1 98.19 94 ILE A N 1
ATOM 723 C CA . ILE A 1 94 ? 5.875 -12.047 -6.266 1 98.19 94 ILE A CA 1
ATOM 724 C C . ILE A 1 94 ? 7.391 -12.219 -6.316 1 98.19 94 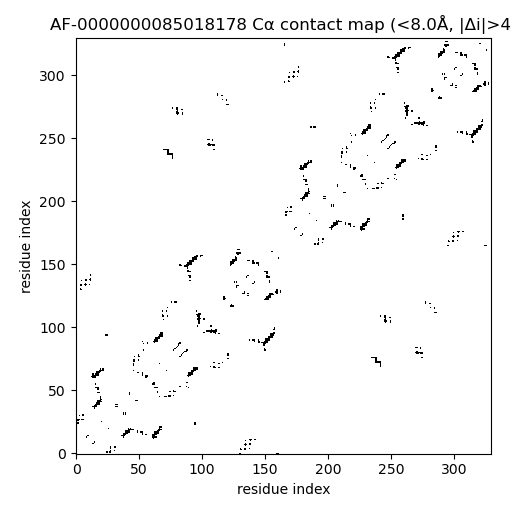ILE A C 1
ATOM 726 O O . ILE A 1 94 ? 7.938 -13.102 -5.648 1 98.19 94 ILE A O 1
ATOM 730 N N . SER A 1 95 ? 8 -11.43 -7.18 1 96.56 95 SER A N 1
ATOM 731 C CA . SER A 1 95 ? 9.453 -11.297 -7.047 1 96.56 95 SER A CA 1
ATOM 732 C C . SER A 1 95 ? 9.82 -10.438 -5.84 1 96.56 95 SER A C 1
ATOM 734 O O . SER A 1 95 ? 9.477 -9.258 -5.785 1 96.56 95 SER A O 1
ATOM 736 N N . HIS A 1 96 ? 10.531 -10.992 -4.914 1 97.06 96 HIS A N 1
ATOM 737 C CA . HIS A 1 96 ? 10.875 -10.305 -3.672 1 97.06 96 HIS A CA 1
ATOM 738 C C . HIS A 1 96 ? 12.281 -9.711 -3.746 1 97.06 96 HIS A C 1
ATOM 740 O O . HIS A 1 96 ? 13.266 -10.375 -3.432 1 97.06 96 HIS A O 1
ATOM 746 N N . ARG A 1 97 ? 12.312 -8.422 -4.047 1 95.12 97 ARG A N 1
ATOM 747 C CA . ARG A 1 97 ? 13.539 -7.645 -4.129 1 95.12 97 ARG A CA 1
ATOM 748 C C . ARG A 1 97 ? 13.828 -6.93 -2.812 1 95.12 97 ARG A C 1
ATOM 750 O O . ARG A 1 97 ? 12.992 -6.93 -1.907 1 95.12 97 ARG A O 1
ATOM 757 N N . GLY A 1 98 ? 15.039 -6.379 -2.732 1 96 98 GLY A N 1
ATOM 758 C CA . GLY A 1 98 ? 15.367 -5.523 -1.603 1 96 98 GLY A CA 1
ATOM 759 C C . GLY A 1 98 ? 16 -6.281 -0.448 1 96 98 GLY A C 1
ATOM 760 O O . GLY A 1 98 ? 16.047 -5.781 0.679 1 96 98 GLY A O 1
ATOM 761 N N . LEU A 1 99 ? 16.484 -7.488 -0.727 1 95.69 99 LEU A N 1
ATOM 762 C CA . LEU A 1 99 ? 17.141 -8.312 0.284 1 95.69 99 LEU A CA 1
ATOM 763 C C . LEU A 1 99 ? 18.609 -8.523 -0.051 1 95.69 99 LEU A C 1
ATOM 765 O O . LEU A 1 99 ? 19.297 -7.59 -0.465 1 95.69 99 LEU A O 1
ATOM 769 N N . LEU A 1 100 ? 19.078 -9.727 0.285 1 92.38 100 LEU A N 1
ATOM 770 C CA . LEU A 1 100 ? 20.469 -10.031 0.016 1 92.38 100 LEU A CA 1
ATOM 771 C C . LEU A 1 100 ? 20.797 -9.836 -1.462 1 92.38 100 LEU A C 1
ATOM 773 O O . LEU A 1 100 ? 20.016 -10.227 -2.33 1 92.38 100 LEU A O 1
ATOM 777 N N . LYS A 1 101 ? 21.922 -9.078 -1.769 1 90.19 101 LYS A N 1
ATOM 778 C CA . LYS A 1 101 ? 22.484 -8.898 -3.107 1 90.19 101 LYS A CA 1
ATOM 779 C C . LYS A 1 101 ? 21.766 -7.773 -3.852 1 90.19 101 LYS A C 1
ATOM 781 O O . LYS A 1 101 ? 22.031 -7.539 -5.035 1 90.19 101 LYS A O 1
ATOM 786 N N . GLU A 1 102 ? 20.859 -7.07 -3.109 1 93.69 102 GLU A N 1
ATOM 787 C CA . GLU A 1 102 ? 20.219 -5.938 -3.766 1 93.69 102 GLU A CA 1
ATOM 788 C C . GLU A 1 102 ? 21.203 -4.789 -3.98 1 93.69 102 GLU A C 1
ATOM 790 O O . GLU A 1 102 ? 21.953 -4.434 -3.072 1 93.69 102 GLU A O 1
ATOM 795 N N . GLU A 1 103 ? 21.109 -4.254 -5.215 1 93.38 103 GLU A N 1
ATOM 796 C CA . GLU A 1 103 ? 22.031 -3.178 -5.547 1 93.38 103 GLU A CA 1
ATOM 797 C C . GLU A 1 103 ? 21.328 -1.83 -5.602 1 93.38 103 GLU A C 1
ATOM 799 O O . GLU A 1 103 ? 21.969 -0.779 -5.586 1 93.38 103 GLU A O 1
ATOM 804 N N . ILE A 1 104 ? 20.031 -1.86 -5.699 1 94.75 104 ILE A N 1
ATOM 805 C CA . ILE A 1 104 ? 19.25 -0.64 -5.812 1 94.75 104 ILE A CA 1
ATOM 806 C C . ILE A 1 104 ? 18.703 -0.244 -4.438 1 94.75 104 ILE A C 1
ATOM 808 O O . ILE A 1 104 ? 17.75 -0.85 -3.936 1 94.75 104 ILE A O 1
ATOM 812 N N . PRO A 1 105 ? 19.203 0.774 -3.803 1 96.94 105 PRO A N 1
ATOM 813 C CA . PRO A 1 105 ? 18.812 1.171 -2.451 1 96.94 105 PRO A CA 1
ATOM 814 C C . PRO A 1 105 ? 17.297 1.385 -2.32 1 96.94 105 PRO A C 1
ATOM 816 O O . PRO A 1 105 ? 16.719 1.061 -1.284 1 96.94 105 PRO A O 1
ATOM 819 N N . ALA A 1 106 ? 16.656 1.841 -3.357 1 96.56 106 ALA A N 1
ATOM 820 C CA . ALA A 1 106 ? 15.234 2.18 -3.338 1 96.56 106 ALA A CA 1
ATOM 821 C C . ALA A 1 106 ? 14.375 0.937 -3.127 1 96.56 106 ALA A C 1
ATOM 823 O O . ALA A 1 106 ? 13.203 1.038 -2.746 1 96.56 106 ALA A O 1
ATOM 824 N N . GLN A 1 107 ? 14.93 -0.218 -3.32 1 96.81 107 GLN A N 1
ATOM 825 C CA . GLN A 1 107 ? 14.18 -1.463 -3.189 1 96.81 107 GLN A CA 1
ATOM 826 C C . GLN A 1 107 ? 14.281 -2.02 -1.771 1 96.81 107 GLN A C 1
ATOM 828 O O . GLN A 1 107 ? 13.516 -2.902 -1.389 1 96.81 107 GLN A O 1
ATOM 833 N N . ILE A 1 108 ? 15.211 -1.557 -1 1 98.06 108 ILE A N 1
ATOM 834 C CA . ILE A 1 108 ? 15.586 -2.18 0.266 1 98.06 108 ILE A CA 1
ATOM 835 C C . ILE A 1 108 ? 14.445 -2.02 1.273 1 98.06 108 ILE A C 1
ATOM 837 O O . ILE A 1 108 ? 14.031 -2.992 1.904 1 98.06 108 ILE A O 1
ATOM 841 N N . PRO A 1 109 ? 13.844 -0.792 1.402 1 98.44 109 PRO A N 1
ATOM 842 C CA . PRO A 1 109 ? 12.766 -0.689 2.393 1 98.44 109 PRO A CA 1
ATOM 843 C C . PRO A 1 109 ? 11.594 -1.614 2.086 1 98.44 109 PRO A C 1
ATOM 845 O O . PRO A 1 109 ? 11.102 -2.311 2.979 1 98.44 109 PRO A O 1
ATOM 848 N N . MET A 1 110 ? 11.195 -1.655 0.851 1 98.19 110 MET A N 1
ATOM 849 C CA . MET A 1 110 ? 10.109 -2.561 0.492 1 98.19 110 MET A CA 1
ATOM 850 C C . MET A 1 110 ? 10.5 -4.012 0.753 1 98.19 110 MET A C 1
ATOM 852 O O . MET A 1 110 ? 9.672 -4.82 1.161 1 98.19 110 MET A O 1
ATOM 856 N N . GLY A 1 111 ? 11.742 -4.293 0.38 1 98.25 111 GLY A N 1
ATOM 857 C CA . GLY A 1 111 ? 12.227 -5.633 0.667 1 98.25 111 GLY A CA 1
ATOM 858 C C . GLY A 1 111 ? 12.07 -6.023 2.127 1 98.25 111 GLY A C 1
ATOM 859 O O . GLY A 1 111 ? 11.586 -7.109 2.438 1 98.25 111 GLY A O 1
ATOM 860 N N . LEU A 1 112 ? 12.383 -5.121 2.996 1 98.38 112 LEU A N 1
ATOM 861 C CA . LEU A 1 112 ? 12.352 -5.371 4.434 1 98.38 112 LEU A CA 1
ATOM 862 C C . LEU A 1 112 ? 10.914 -5.395 4.945 1 98.38 112 LEU A C 1
ATOM 864 O O . LEU A 1 112 ? 10.609 -6.098 5.914 1 98.38 112 LEU A O 1
ATOM 868 N N . TRP A 1 113 ? 10 -4.723 4.262 1 98.81 113 TRP A N 1
ATOM 869 C CA . TRP A 1 113 ? 8.633 -4.562 4.75 1 98.81 113 TRP A CA 1
ATOM 870 C C . TRP A 1 113 ? 7.719 -5.637 4.168 1 98.81 113 TRP A C 1
ATOM 872 O O . TRP A 1 113 ? 6.617 -5.863 4.676 1 98.81 113 TRP A O 1
ATOM 882 N N . THR A 1 114 ? 8.133 -6.359 3.125 1 98.81 114 THR A N 1
ATOM 883 C CA . THR A 1 114 ? 7.25 -7.184 2.311 1 98.81 114 THR A CA 1
ATOM 884 C C . THR A 1 114 ? 6.535 -8.219 3.172 1 98.81 114 THR A C 1
ATOM 886 O O . THR A 1 114 ? 5.305 -8.289 3.174 1 98.81 114 THR A O 1
ATOM 889 N N . LYS A 1 115 ? 7.25 -9 3.928 1 98.81 115 LYS A N 1
ATOM 890 C CA . LYS A 1 115 ? 6.629 -10.047 4.727 1 98.81 115 LYS A CA 1
ATOM 891 C C . LYS A 1 115 ? 5.734 -9.461 5.812 1 98.81 115 LYS A C 1
ATOM 893 O O . LYS A 1 115 ? 4.664 -9.992 6.102 1 98.81 115 LYS A O 1
ATOM 898 N N . LYS A 1 116 ? 6.156 -8.359 6.426 1 98.88 116 LYS A N 1
ATOM 899 C CA . LYS A 1 116 ? 5.348 -7.688 7.438 1 98.88 116 LYS A CA 1
ATOM 900 C C . LYS A 1 116 ? 4.047 -7.164 6.84 1 98.88 116 LYS A C 1
ATOM 902 O O . LYS A 1 116 ? 2.996 -7.215 7.484 1 98.88 116 LYS A O 1
ATOM 907 N N . LEU A 1 117 ? 4.137 -6.633 5.621 1 98.88 117 LEU A N 1
ATOM 908 C CA . LEU A 1 117 ? 2.943 -6.145 4.938 1 98.88 117 LEU A CA 1
ATOM 909 C C . LEU A 1 117 ? 1.97 -7.281 4.656 1 98.88 117 LEU A C 1
ATOM 911 O O . LEU A 1 117 ? 0.76 -7.133 4.84 1 98.88 117 LEU A O 1
ATOM 915 N N . LEU A 1 118 ? 2.496 -8.398 4.18 1 98.94 118 LEU A N 1
ATOM 916 C CA . LEU A 1 118 ? 1.649 -9.562 3.943 1 98.94 118 LEU A CA 1
ATOM 917 C C . LEU A 1 118 ? 0.957 -10 5.23 1 98.94 118 LEU A C 1
ATOM 919 O O . LEU A 1 118 ? -0.218 -10.375 5.211 1 98.94 118 LEU A O 1
ATOM 923 N N . GLU A 1 119 ? 1.655 -9.938 6.348 1 98.88 119 GLU A N 1
ATOM 924 C CA . GLU A 1 119 ? 1.082 -10.305 7.641 1 98.88 119 GLU A CA 1
ATOM 925 C C . GLU A 1 119 ? -0.036 -9.344 8.039 1 98.88 119 GLU A C 1
ATOM 927 O O . GLU A 1 119 ? -1.097 -9.773 8.5 1 98.88 119 GLU A O 1
ATOM 932 N N . VAL A 1 120 ? 0.19 -8.078 7.848 1 98.81 120 VAL A N 1
ATOM 933 C CA . VAL A 1 120 ? -0.843 -7.094 8.148 1 98.81 120 VAL A CA 1
ATOM 934 C C . VAL A 1 120 ? -2.086 -7.371 7.309 1 98.81 120 VAL A C 1
ATOM 936 O O . VAL A 1 120 ? -3.211 -7.297 7.809 1 98.81 120 VAL A O 1
ATOM 939 N N . CYS A 1 121 ? -1.886 -7.758 6.062 1 98.81 121 CYS A N 1
ATOM 940 C CA . CYS A 1 121 ? -2.982 -7.992 5.129 1 98.81 121 CYS A CA 1
ATOM 941 C C . CYS A 1 121 ? -3.568 -9.391 5.32 1 98.81 121 CYS A C 1
ATOM 943 O O . CYS A 1 121 ? -4.496 -9.773 4.609 1 98.81 121 CYS A O 1
ATOM 945 N N . GLU A 1 122 ? -2.92 -10.164 6.207 1 98.75 122 GLU A N 1
ATOM 946 C CA . GLU A 1 122 ? -3.369 -11.516 6.535 1 98.75 122 GLU A CA 1
ATOM 947 C C . GLU A 1 122 ? -3.252 -12.445 5.332 1 98.75 122 GLU A C 1
ATOM 949 O O . GLU A 1 122 ? -4.09 -13.328 5.137 1 98.75 122 GLU A O 1
ATOM 954 N N . ILE A 1 123 ? -2.318 -12.172 4.516 1 98.94 123 ILE A N 1
ATOM 955 C CA . ILE A 1 123 ? -2.08 -13.008 3.344 1 98.94 123 ILE A CA 1
ATOM 956 C C . ILE A 1 123 ? -1.008 -14.047 3.66 1 98.94 123 ILE A C 1
ATOM 958 O O . ILE A 1 123 ? 0.155 -13.703 3.883 1 98.94 123 ILE A O 1
ATOM 962 N N . PRO A 1 124 ? -1.427 -15.305 3.637 1 98.88 124 PRO A N 1
ATOM 963 C CA . PRO A 1 124 ? -0.385 -16.328 3.793 1 98.88 124 PRO A CA 1
ATOM 964 C C . PRO A 1 124 ? 0.622 -16.312 2.645 1 98.88 124 PRO A C 1
ATOM 966 O O . PRO A 1 124 ? 0.258 -16.031 1.501 1 98.88 124 PRO A O 1
ATOM 969 N N . TYR A 1 125 ? 1.87 -16.641 3.037 1 98.94 125 TYR A N 1
ATOM 970 C CA . TYR A 1 125 ? 2.885 -16.641 1.99 1 98.94 125 TYR A CA 1
ATOM 971 C C . TYR A 1 125 ? 3.879 -17.781 2.195 1 98.94 125 TYR A C 1
ATOM 973 O O . TYR A 1 125 ? 4.059 -18.266 3.316 1 98.94 125 TYR A O 1
ATOM 981 N N . PHE A 1 126 ? 4.48 -18.188 1.155 1 98.88 126 PHE A N 1
ATOM 982 C CA . PHE A 1 126 ? 5.484 -19.25 1.117 1 98.88 126 PHE A CA 1
ATOM 983 C C . PHE A 1 126 ? 6.688 -18.828 0.284 1 98.88 126 PHE A C 1
ATOM 985 O O . PHE A 1 126 ? 6.551 -18.047 -0.664 1 98.88 126 PHE A O 1
ATOM 992 N N . VAL A 1 127 ? 7.875 -19.344 0.624 1 98.5 127 VAL A N 1
ATOM 993 C CA . VAL A 1 127 ? 9.133 -18.922 0.011 1 98.5 127 VAL A CA 1
ATOM 994 C C . VAL A 1 127 ? 9.883 -20.141 -0.533 1 98.5 127 VAL A C 1
ATOM 996 O O . VAL A 1 127 ? 10.68 -20.75 0.178 1 98.5 127 VAL A O 1
ATOM 999 N N . PRO A 1 128 ? 9.664 -20.422 -1.81 1 97.88 128 PRO A N 1
ATOM 1000 C CA . PRO A 1 128 ? 10.367 -21.562 -2.389 1 97.88 128 PRO A CA 1
ATOM 1001 C C . PRO A 1 128 ? 11.883 -21.375 -2.408 1 97.88 128 PRO A C 1
ATOM 1003 O O . PRO A 1 128 ? 12.367 -20.281 -2.662 1 97.88 128 PRO A O 1
ATOM 1006 N N . LYS A 1 129 ? 12.594 -22.484 -2.287 1 95.75 129 LYS A N 1
ATOM 1007 C CA . LYS A 1 129 ? 14.055 -22.438 -2.279 1 95.75 129 LYS A CA 1
ATOM 1008 C C . LYS A 1 129 ? 14.633 -23.047 -3.551 1 95.75 129 LYS A C 1
ATOM 1010 O O . LYS A 1 129 ? 15.82 -22.875 -3.848 1 95.75 129 LYS A O 1
ATOM 1015 N N . ASN A 1 130 ? 13.82 -23.828 -4.195 1 95.5 130 ASN A N 1
ATOM 1016 C CA . ASN A 1 130 ? 14.234 -24.453 -5.441 1 95.5 130 ASN A CA 1
ATOM 1017 C C . ASN A 1 130 ? 13.047 -24.734 -6.355 1 95.5 130 ASN A C 1
ATOM 1019 O O . ASN A 1 130 ? 11.914 -24.375 -6.023 1 95.5 130 ASN A O 1
ATOM 1023 N N . GLY A 1 131 ? 13.297 -25.297 -7.48 1 96.5 131 GLY A N 1
ATOM 1024 C CA . GLY A 1 131 ? 12.273 -25.5 -8.492 1 96.5 131 GLY A CA 1
ATOM 1025 C C . GLY A 1 131 ? 11.156 -26.422 -8.031 1 96.5 131 GLY A C 1
ATOM 1026 O O . GLY A 1 131 ? 9.984 -26.156 -8.305 1 96.5 131 GLY A O 1
ATOM 1027 N N . GLU A 1 132 ? 11.492 -27.469 -7.359 1 97.06 132 GLU A N 1
ATOM 1028 C CA . GLU A 1 132 ? 10.492 -28.406 -6.871 1 97.06 132 GLU A CA 1
ATOM 1029 C C . GLU A 1 132 ? 9.562 -27.75 -5.855 1 97.06 132 GLU A C 1
ATOM 1031 O O . GLU A 1 132 ? 8.352 -27.969 -5.887 1 97.06 132 GLU A O 1
ATOM 1036 N N . GLU A 1 133 ? 10.125 -26.969 -5.02 1 97.88 133 GLU A N 1
ATOM 1037 C CA . GLU A 1 133 ? 9.312 -26.234 -4.047 1 97.88 133 GLU A CA 1
ATOM 1038 C C . GLU A 1 133 ? 8.43 -25.203 -4.73 1 97.88 133 GLU A C 1
ATOM 1040 O O . GLU A 1 133 ? 7.305 -24.953 -4.297 1 97.88 133 GLU A O 1
ATOM 1045 N N . ALA A 1 134 ? 9 -24.594 -5.773 1 98.31 134 ALA A N 1
ATOM 1046 C CA . ALA A 1 134 ? 8.203 -23.625 -6.52 1 98.31 134 ALA A CA 1
ATOM 1047 C C . ALA A 1 134 ? 6.926 -24.281 -7.059 1 98.31 134 ALA A C 1
ATOM 1049 O O . ALA A 1 134 ? 5.828 -23.75 -6.879 1 98.31 134 ALA A O 1
ATOM 1050 N N . ILE A 1 135 ? 7.129 -25.453 -7.688 1 98.62 135 ILE A N 1
ATOM 1051 C CA . ILE A 1 135 ? 5.98 -26.188 -8.227 1 98.62 135 ILE A CA 1
ATOM 1052 C C . ILE A 1 135 ? 5.02 -26.531 -7.094 1 98.62 135 ILE A C 1
ATOM 1054 O O . ILE A 1 135 ? 3.816 -26.281 -7.191 1 98.62 135 ILE A O 1
ATOM 1058 N N . TYR A 1 136 ? 5.551 -27.016 -6.016 1 98.81 136 TYR A N 1
ATOM 1059 C CA . TYR A 1 136 ? 4.75 -27.453 -4.883 1 98.81 136 TYR A CA 1
ATOM 1060 C C . TYR A 1 136 ? 3.938 -26.312 -4.305 1 98.81 136 TYR A C 1
ATOM 1062 O O . TYR A 1 136 ? 2.719 -26.406 -4.148 1 98.81 136 TYR A O 1
ATOM 1070 N N . TYR A 1 137 ? 4.535 -25.219 -4.008 1 98.88 137 TYR A N 1
ATOM 1071 C CA . TYR A 1 137 ? 3.869 -24.109 -3.338 1 98.88 137 TYR A CA 1
ATOM 1072 C C . TYR A 1 137 ? 2.875 -23.422 -4.27 1 98.88 137 TYR A C 1
ATOM 1074 O O . TYR A 1 137 ? 1.841 -22.922 -3.826 1 98.88 137 TYR A O 1
ATOM 1082 N N . ILE A 1 138 ? 3.188 -23.391 -5.57 1 98.88 138 ILE A N 1
ATOM 1083 C CA . ILE A 1 138 ? 2.238 -22.797 -6.508 1 98.88 138 ILE A CA 1
ATOM 1084 C C . ILE A 1 138 ? 0.977 -23.656 -6.574 1 98.88 138 ILE A C 1
ATOM 1086 O O . ILE A 1 138 ? -0.139 -23.141 -6.473 1 98.88 138 ILE A O 1
ATOM 1090 N N . VAL A 1 139 ? 1.171 -24.969 -6.672 1 98.94 139 VAL A N 1
ATOM 1091 C CA . VAL A 1 139 ? 0.038 -25.875 -6.773 1 98.94 139 VAL A CA 1
ATOM 1092 C C . VAL A 1 139 ? -0.754 -25.875 -5.469 1 98.94 139 VAL A C 1
ATOM 1094 O O . VAL A 1 139 ? -1.965 -25.625 -5.473 1 98.94 139 VAL A O 1
ATOM 1097 N N . GLU A 1 140 ? -0.115 -26.062 -4.359 1 98.88 140 GLU A N 1
ATOM 1098 C CA . GLU A 1 140 ? -0.811 -26.141 -3.078 1 98.88 140 GLU A CA 1
ATOM 1099 C C . GLU A 1 140 ? -1.339 -24.766 -2.654 1 98.88 140 GLU A C 1
ATOM 1101 O O . GLU A 1 140 ? -2.393 -24.672 -2.023 1 98.88 140 GLU A O 1
ATOM 1106 N N . GLY A 1 141 ? -0.529 -23.719 -2.98 1 98.88 141 GLY A N 1
ATOM 1107 C CA . GLY A 1 141 ? -1.007 -22.375 -2.709 1 98.88 141 GLY A CA 1
ATOM 1108 C C . GLY A 1 141 ? -2.277 -22.031 -3.463 1 98.88 141 GLY A C 1
ATOM 1109 O O . GLY A 1 141 ? -3.162 -21.359 -2.924 1 98.88 141 GLY A O 1
ATOM 1110 N N . SER A 1 142 ? -2.322 -22.484 -4.707 1 98.81 142 SER A N 1
ATOM 1111 C CA . SER A 1 142 ? -3.506 -22.234 -5.523 1 98.81 142 SER A CA 1
ATOM 1112 C C . SER A 1 142 ? -4.73 -22.938 -4.949 1 98.81 142 SER A C 1
ATOM 1114 O O . SER A 1 142 ? -5.844 -22.422 -5.023 1 98.81 142 SER A O 1
ATOM 1116 N N . LYS A 1 143 ? -4.551 -24.109 -4.395 1 98.81 143 LYS A N 1
ATOM 1117 C CA . LYS A 1 143 ? -5.645 -24.812 -3.717 1 98.81 143 LYS A CA 1
ATOM 1118 C C . LYS A 1 143 ? -6.035 -24.094 -2.428 1 98.81 143 LYS A C 1
ATOM 1120 O O . LYS A 1 143 ? -7.223 -23.953 -2.125 1 98.81 143 LYS A O 1
ATOM 1125 N N . PHE A 1 144 ? -5.047 -23.719 -1.733 1 98.94 144 PHE A N 1
ATOM 1126 C CA . PHE A 1 144 ? -5.238 -23.094 -0.429 1 98.94 144 PHE A CA 1
ATOM 1127 C C . PHE A 1 144 ? -6 -21.781 -0.561 1 98.94 144 PHE A C 1
ATOM 1129 O O . PHE A 1 144 ? -6.883 -21.484 0.248 1 98.94 144 PHE A O 1
ATOM 1136 N N . MET A 1 145 ? -5.656 -20.922 -1.577 1 98.81 145 MET A N 1
ATOM 1137 C CA . MET A 1 145 ? -6.324 -19.641 -1.748 1 98.81 145 MET A CA 1
ATOM 1138 C C . MET A 1 145 ? -7.82 -19.828 -1.969 1 98.81 145 MET A C 1
ATOM 1140 O O . MET A 1 145 ? -8.625 -19.016 -1.521 1 98.81 145 MET A O 1
ATOM 1144 N N . GLU A 1 146 ? -8.156 -20.922 -2.586 1 98.56 146 GLU A N 1
ATOM 1145 C CA . GLU A 1 146 ? -9.562 -21.234 -2.811 1 98.56 146 GLU A CA 1
ATOM 1146 C C . GLU A 1 146 ? -10.242 -21.672 -1.518 1 98.56 146 GLU A C 1
ATOM 1148 O O . GLU A 1 146 ? -11.414 -21.359 -1.288 1 98.56 146 GLU A O 1
ATOM 1153 N N . LYS A 1 147 ? -9.531 -22.406 -0.739 1 98.56 147 LYS A N 1
ATOM 1154 C CA . LYS A 1 147 ? -10.078 -22.891 0.527 1 98.56 147 LYS A CA 1
ATOM 1155 C C . LYS A 1 147 ? -10.352 -21.734 1.483 1 98.56 147 LYS A C 1
ATOM 1157 O O . LYS A 1 147 ? -11.359 -21.734 2.191 1 98.56 147 LYS A O 1
ATOM 1162 N N . ILE A 1 148 ? -9.531 -20.766 1.479 1 98.62 148 ILE A N 1
ATOM 1163 C CA . ILE A 1 148 ? -9.688 -19.703 2.461 1 98.62 148 ILE A CA 1
ATOM 1164 C C . ILE A 1 148 ? -10.391 -18.516 1.816 1 98.62 148 ILE A C 1
ATOM 1166 O O . ILE A 1 148 ? -10.672 -17.516 2.484 1 98.62 148 ILE A O 1
ATOM 1170 N N . ASN A 1 149 ? -10.586 -18.594 0.488 1 98.69 149 ASN A N 1
ATOM 1171 C CA . ASN A 1 149 ? -11.234 -17.531 -0.275 1 98.69 149 ASN A CA 1
ATOM 1172 C C . ASN A 1 149 ? -10.523 -16.188 -0.089 1 98.69 149 ASN A C 1
ATOM 1174 O O . ASN A 1 149 ? -11.164 -15.18 0.222 1 98.69 149 ASN A O 1
ATOM 1178 N N . TYR A 1 150 ? -9.219 -16.281 -0.303 1 98.88 150 TYR A N 1
ATOM 1179 C CA . TYR A 1 150 ? -8.375 -15.102 -0.093 1 98.88 150 TYR A CA 1
ATOM 1180 C C . TYR A 1 150 ? -7.023 -15.281 -0.774 1 98.88 150 TYR A C 1
ATOM 1182 O O . TYR A 1 150 ? -6.629 -16.406 -1.107 1 98.88 150 TYR A O 1
ATOM 1190 N N . PRO A 1 151 ? -6.301 -14.227 -1.074 1 98.94 151 PRO A N 1
ATOM 1191 C CA . PRO A 1 151 ? -5.016 -14.359 -1.764 1 98.94 151 PRO A CA 1
ATOM 1192 C C . PRO A 1 151 ? -4 -15.18 -0.967 1 98.94 151 PRO A C 1
ATOM 1194 O O . PRO A 1 151 ? -4.031 -15.172 0.267 1 98.94 151 PRO A O 1
ATOM 1197 N N . VAL A 1 152 ? -3.207 -15.82 -1.658 1 98.94 152 VAL A N 1
ATOM 1198 C CA . VAL A 1 152 ? -2.01 -16.484 -1.156 1 98.94 152 VAL A CA 1
ATOM 1199 C C . VAL A 1 152 ? -0.799 -16.062 -1.985 1 98.94 152 VAL A C 1
ATOM 1201 O O . VAL A 1 152 ? -0.893 -15.93 -3.209 1 98.94 152 VAL A O 1
ATOM 1204 N N . ALA A 1 153 ? 0.302 -15.859 -1.297 1 98.94 153 ALA A N 1
ATOM 1205 C CA . ALA A 1 153 ? 1.466 -15.328 -2.004 1 98.94 153 ALA A CA 1
ATOM 1206 C C . ALA A 1 153 ? 2.6 -16.359 -2.031 1 98.94 153 ALA A C 1
ATOM 1208 O O . ALA A 1 153 ? 2.84 -17.047 -1.044 1 98.94 153 ALA A O 1
ATOM 1209 N N . ILE A 1 154 ? 3.244 -16.438 -3.139 1 98.88 154 ILE A N 1
ATOM 1210 C CA . ILE A 1 154 ? 4.512 -17.141 -3.283 1 98.88 154 ILE A CA 1
ATOM 1211 C C . ILE A 1 154 ? 5.633 -16.141 -3.557 1 98.88 154 ILE A C 1
ATOM 1213 O O . ILE A 1 154 ? 5.633 -15.469 -4.59 1 98.88 154 ILE A O 1
ATOM 1217 N N . LEU A 1 155 ? 6.594 -16.047 -2.66 1 98.5 155 LEU A N 1
ATOM 1218 C CA . LEU A 1 155 ? 7.668 -15.07 -2.732 1 98.5 155 LEU A CA 1
ATOM 1219 C C . LEU A 1 155 ? 8.938 -15.695 -3.301 1 98.5 155 LEU A C 1
ATOM 1221 O O . LEU A 1 155 ? 9.477 -16.641 -2.732 1 98.5 155 LEU A O 1
ATOM 1225 N N . PHE A 1 156 ? 9.359 -15.141 -4.359 1 97.12 156 PHE A N 1
ATOM 1226 C CA . PHE A 1 156 ? 10.609 -15.594 -4.957 1 97.12 156 PHE A CA 1
ATOM 1227 C C . PHE A 1 156 ? 11.742 -14.617 -4.672 1 97.12 156 PHE A C 1
ATOM 1229 O O . PHE A 1 156 ? 11.805 -13.547 -5.281 1 97.12 156 PHE A O 1
ATOM 1236 N N . THR A 1 157 ? 12.656 -15.008 -3.828 1 95.69 157 THR A N 1
ATOM 1237 C CA . THR A 1 157 ? 13.797 -14.18 -3.451 1 95.69 157 THR A CA 1
ATOM 1238 C C . THR A 1 157 ? 14.992 -14.453 -4.363 1 95.69 157 THR A C 1
ATOM 1240 O O . THR A 1 157 ? 14.93 -15.32 -5.23 1 95.69 157 THR A O 1
ATOM 1243 N N . SER A 1 158 ? 16.078 -13.695 -4.117 1 92.06 158 SER A N 1
ATOM 1244 C CA . SER A 1 158 ? 17.297 -13.883 -4.906 1 92.06 158 SER A CA 1
ATOM 1245 C C . SER A 1 158 ? 17.859 -15.281 -4.727 1 92.06 158 SER A C 1
ATOM 1247 O O . SER A 1 158 ? 18.484 -15.828 -5.641 1 92.06 158 SER A O 1
ATOM 1249 N N . GLU A 1 159 ? 17.562 -15.859 -3.617 1 90.5 159 GLU A N 1
ATOM 1250 C CA . GLU A 1 159 ? 18.062 -17.203 -3.332 1 90.5 159 GLU A CA 1
ATOM 1251 C C . GLU A 1 159 ? 17.469 -18.219 -4.289 1 90.5 159 GLU A C 1
ATOM 1253 O O . GLU A 1 159 ? 18.141 -19.203 -4.656 1 90.5 159 GLU A O 1
ATOM 1258 N N . TYR A 1 160 ? 16.266 -18.062 -4.695 1 93.19 160 TYR A N 1
ATOM 1259 C CA . TYR A 1 160 ? 15.617 -18.969 -5.641 1 93.19 160 TYR A CA 1
ATOM 1260 C C . TYR A 1 160 ? 16.328 -18.938 -6.992 1 93.19 160 TYR A C 1
ATOM 1262 O O . TYR A 1 160 ? 16.484 -19.984 -7.637 1 93.19 160 TYR A O 1
ATOM 1270 N N . TRP A 1 161 ? 16.766 -17.844 -7.336 1 87 161 TRP A N 1
ATOM 1271 C CA . TRP A 1 161 ? 17.344 -17.656 -8.664 1 87 161 TRP A CA 1
ATOM 1272 C C . TRP A 1 161 ? 18.797 -18.062 -8.695 1 87 161 TRP A C 1
ATOM 1274 O O . TRP A 1 161 ? 19.375 -18.281 -9.773 1 87 161 TRP A O 1
ATOM 1284 N N . ASP A 1 162 ? 19.438 -18.016 -7.543 1 81.94 162 ASP A N 1
ATOM 1285 C CA . ASP A 1 162 ? 20.859 -18.375 -7.461 1 81.94 162 ASP A CA 1
ATOM 1286 C C . ASP A 1 162 ? 21.047 -19.891 -7.512 1 81.94 162 ASP A C 1
ATOM 1288 O O . ASP A 1 162 ? 22.156 -20.375 -7.699 1 81.94 162 ASP A O 1
ATOM 1292 N N . THR A 1 163 ? 20.016 -20.703 -7.25 1 63.06 163 THR A N 1
ATOM 1293 C CA . THR A 1 163 ? 20.188 -22.156 -7.117 1 63.06 163 THR A CA 1
ATOM 1294 C C . THR A 1 163 ? 20.531 -22.781 -8.461 1 63.06 163 THR A C 1
ATOM 1296 O O . THR A 1 163 ? 19.812 -22.594 -9.445 1 63.06 163 THR A O 1
ATOM 1299 N N . THR A 1 164 ? 21.734 -22.672 -8.922 1 50.31 164 THR A N 1
ATOM 1300 C CA . THR A 1 164 ? 22.328 -23.453 -10 1 50.31 164 THR A CA 1
ATOM 1301 C C . THR A 1 164 ? 22.125 -24.938 -9.773 1 50.31 164 THR A C 1
ATOM 1303 O O . THR A 1 164 ? 22.547 -25.766 -10.594 1 50.31 164 THR A O 1
ATOM 1306 N N . TYR A 1 165 ? 21.016 -25.531 -9.133 1 38.81 165 TYR A N 1
ATOM 1307 C CA . TYR A 1 165 ? 21.281 -26.969 -9.117 1 38.81 165 TYR A CA 1
ATOM 1308 C C . TYR A 1 165 ? 20.844 -27.625 -10.422 1 38.81 165 TYR A C 1
ATOM 1310 O O . TYR A 1 165 ? 19.875 -27.172 -11.055 1 38.81 165 TYR A O 1
ATOM 1318 N N . MET B 1 1 ? -14.359 21.953 13.414 1 85 1 MET B N 1
ATOM 1319 C CA . MET B 1 1 ? -13.43 20.828 13.422 1 85 1 MET B CA 1
ATOM 1320 C C . MET B 1 1 ? -12.43 20.938 12.273 1 85 1 MET B C 1
ATOM 1322 O O . MET B 1 1 ? -11.227 21.078 12.508 1 85 1 MET B O 1
ATOM 1326 N N . ALA B 1 2 ? -12.891 21.312 11.102 1 91.62 2 ALA B N 1
ATOM 1327 C CA . ALA B 1 2 ? -12 21.562 9.969 1 91.62 2 ALA B CA 1
ATOM 1328 C C . ALA B 1 2 ? -11.156 22.812 10.195 1 91.62 2 ALA B C 1
ATOM 1330 O O . ALA B 1 2 ? -9.984 22.859 9.812 1 91.62 2 ALA B O 1
ATOM 1331 N N . GLU B 1 3 ? -11.719 23.797 10.898 1 95.38 3 GLU B N 1
ATOM 1332 C CA . GLU B 1 3 ? -11.039 25.062 11.156 1 95.38 3 GLU B CA 1
ATOM 1333 C C . GLU B 1 3 ? -9.812 24.859 12.047 1 95.38 3 GLU B C 1
ATOM 1335 O O . GLU B 1 3 ? -8.812 25.562 11.891 1 95.38 3 GLU B O 1
ATOM 1340 N N . HIS B 1 4 ? -9.93 23.953 12.984 1 97.19 4 HIS B N 1
ATOM 1341 C CA . HIS B 1 4 ? -8.789 23.703 13.859 1 97.19 4 HIS B CA 1
ATOM 1342 C C . HIS B 1 4 ? -7.633 23.078 13.094 1 97.19 4 HIS B C 1
ATOM 1344 O O . HIS B 1 4 ? -6.469 23.406 13.344 1 97.19 4 HIS B O 1
ATOM 1350 N N . ILE B 1 5 ? -7.938 22.156 12.195 1 98.12 5 ILE B N 1
ATOM 1351 C CA . ILE B 1 5 ? -6.898 21.562 11.359 1 98.12 5 ILE B CA 1
ATOM 1352 C C . ILE B 1 5 ? -6.23 22.641 10.508 1 98.12 5 ILE B C 1
ATOM 1354 O O . ILE B 1 5 ? -5.004 22.703 10.445 1 98.12 5 ILE B O 1
ATOM 1358 N N . TYR B 1 6 ? -7.07 23.484 9.93 1 98.25 6 TYR B N 1
ATOM 1359 C CA . TYR B 1 6 ? -6.586 24.594 9.102 1 98.25 6 TYR B CA 1
ATOM 1360 C C . TYR B 1 6 ? -5.68 25.516 9.906 1 98.25 6 TYR B C 1
ATOM 1362 O O . TYR B 1 6 ? -4.602 25.891 9.445 1 98.25 6 TYR B O 1
ATOM 1370 N N . ARG B 1 7 ? -6.074 25.844 11.094 1 98.31 7 ARG B N 1
ATOM 1371 C CA . ARG B 1 7 ? -5.281 26.703 11.977 1 98.31 7 ARG B CA 1
ATOM 1372 C C . ARG B 1 7 ? -3.947 26.047 12.312 1 98.31 7 ARG B C 1
ATOM 1374 O O . ARG B 1 7 ? -2.916 26.719 12.383 1 98.31 7 ARG B O 1
ATOM 1381 N N . GLY B 1 8 ? -4.008 24.734 12.594 1 98.69 8 GLY B N 1
ATOM 1382 C CA . GLY B 1 8 ? -2.771 24 12.828 1 98.69 8 GLY B CA 1
ATOM 1383 C C . GLY B 1 8 ? -1.801 24.078 11.664 1 98.69 8 GLY B C 1
ATOM 1384 O O . GLY B 1 8 ? -0.604 24.297 11.859 1 98.69 8 GLY B O 1
ATOM 1385 N N . ILE B 1 9 ? -2.324 23.953 10.453 1 98.75 9 ILE B N 1
ATOM 1386 C CA . ILE B 1 9 ? -1.52 24.016 9.242 1 98.75 9 ILE B CA 1
ATOM 1387 C C . ILE B 1 9 ? -0.869 25.391 9.109 1 98.75 9 ILE B C 1
ATOM 1389 O O . ILE B 1 9 ? 0.327 25.5 8.836 1 98.75 9 ILE B O 1
ATOM 1393 N N . LYS B 1 10 ? -1.643 26.406 9.406 1 98.5 10 LYS B N 1
ATOM 1394 C CA . LYS B 1 10 ? -1.141 27.766 9.344 1 98.5 10 LYS B CA 1
ATOM 1395 C C . LYS B 1 10 ? -0.05 28 10.383 1 98.5 10 LYS B C 1
ATOM 1397 O O . LYS B 1 10 ? 1.001 28.562 10.078 1 98.5 10 LYS B O 1
ATOM 1402 N N . LYS B 1 11 ? -0.336 27.531 11.57 1 98.62 11 LYS B N 1
ATOM 1403 C CA . LYS B 1 11 ? 0.612 27.719 12.664 1 98.62 11 LYS B CA 1
ATOM 1404 C C . LYS B 1 11 ? 1.904 26.953 12.406 1 98.62 11 LYS B C 1
ATOM 1406 O O . LYS B 1 11 ? 2.98 27.359 12.836 1 98.62 11 LYS B O 1
ATOM 1411 N N . ALA B 1 12 ? 1.805 25.891 11.703 1 98.69 12 ALA B N 1
ATOM 1412 C CA . ALA B 1 12 ? 2.965 25.062 11.375 1 98.69 12 ALA B CA 1
ATOM 1413 C C . ALA B 1 12 ? 3.742 25.641 10.195 1 98.69 12 ALA B C 1
ATOM 1415 O O . ALA B 1 12 ? 4.805 25.141 9.836 1 98.69 12 ALA B O 1
ATOM 1416 N N . ASN B 1 13 ? 3.209 26.641 9.57 1 98.25 13 ASN B N 1
ATOM 1417 C CA . ASN B 1 13 ? 3.826 27.344 8.445 1 98.25 13 ASN B CA 1
ATOM 1418 C C . ASN B 1 13 ? 3.988 26.406 7.242 1 98.25 13 ASN B C 1
ATOM 1420 O O . ASN B 1 13 ? 5.02 26.438 6.566 1 98.25 13 ASN B O 1
ATOM 1424 N N . ILE B 1 14 ? 3.045 25.547 7.051 1 98.56 14 ILE B N 1
ATOM 1425 C CA . ILE B 1 14 ? 2.994 24.703 5.859 1 98.56 14 ILE B CA 1
ATOM 1426 C C . ILE B 1 14 ? 2.361 25.484 4.707 1 98.56 14 ILE B C 1
ATOM 1428 O O . ILE B 1 14 ? 1.229 25.953 4.82 1 98.56 14 ILE B O 1
ATOM 1432 N N . LYS B 1 15 ? 3.109 25.531 3.611 1 97.06 15 LYS B N 1
ATOM 1433 C CA . LYS B 1 15 ? 2.623 26.359 2.518 1 97.06 15 LYS B CA 1
ATOM 1434 C C . LYS B 1 15 ? 2.477 25.547 1.232 1 97.06 15 LYS B C 1
ATOM 1436 O O . LYS B 1 15 ? 2.139 26.094 0.181 1 97.06 15 LYS B O 1
ATOM 1441 N N . PHE B 1 16 ? 2.807 24.297 1.229 1 98.75 16 PHE B N 1
ATOM 1442 C CA . PHE B 1 16 ? 2.689 23.422 0.071 1 98.75 16 PHE B CA 1
ATOM 1443 C C . PHE B 1 16 ? 1.923 22.141 0.428 1 98.75 16 PHE B C 1
ATOM 1445 O O . PHE B 1 16 ? 2.389 21.344 1.235 1 98.75 16 PHE B O 1
ATOM 1452 N N . ILE B 1 17 ? 0.756 21.984 -0.196 1 98.69 17 ILE B N 1
ATOM 1453 C CA . ILE B 1 17 ? -0.126 20.875 0.184 1 98.69 17 ILE B CA 1
ATOM 1454 C C . ILE B 1 17 ? -0.607 20.141 -1.066 1 98.69 17 ILE B C 1
ATOM 1456 O O . ILE B 1 17 ? -1.047 20.781 -2.031 1 98.69 17 ILE B O 1
ATOM 1460 N N . CYS B 1 18 ? -0.418 18.828 -1.082 1 98.31 18 CYS B N 1
ATOM 1461 C CA . CYS B 1 18 ? -1.124 17.969 -2.027 1 98.31 18 CYS B CA 1
ATOM 1462 C C . CYS B 1 18 ? -2.299 17.281 -1.354 1 98.31 18 CYS B C 1
ATOM 1464 O O . CYS B 1 18 ? -2.232 16.938 -0.17 1 98.31 18 CYS B O 1
ATOM 1466 N N . SER B 1 19 ? -3.373 17.094 -2.078 1 96.94 19 SER B N 1
ATOM 1467 C CA . SER B 1 19 ? -4.523 16.422 -1.48 1 96.94 19 SER B CA 1
ATOM 1468 C C . SER B 1 19 ? -5.207 15.5 -2.48 1 96.94 19 SER B C 1
ATOM 1470 O O . SER B 1 19 ? -5.047 15.656 -3.693 1 96.94 19 SER B O 1
ATOM 1472 N N . LEU B 1 20 ? -5.836 14.508 -1.97 1 91.94 20 LEU B N 1
ATOM 1473 C CA . LEU B 1 20 ? -6.801 13.695 -2.705 1 91.94 20 LEU B CA 1
ATOM 1474 C C . LEU B 1 20 ? -8.219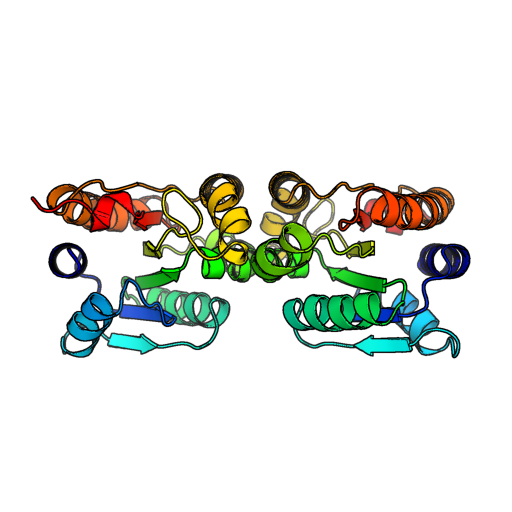 13.953 -2.205 1 91.94 20 LEU B C 1
ATOM 1476 O O . LEU B 1 20 ? -8.422 14.266 -1.029 1 91.94 20 LEU B O 1
ATOM 1480 N N . PRO B 1 21 ? -9.172 13.844 -3.041 1 80.44 21 PRO B N 1
ATOM 1481 C CA . PRO B 1 21 ? -10.555 14.102 -2.619 1 80.44 21 PRO B CA 1
ATOM 1482 C C . PRO B 1 21 ? -10.992 13.203 -1.468 1 80.44 21 PRO B C 1
ATOM 1484 O O . PRO B 1 21 ? -10.672 12.008 -1.451 1 80.44 21 PRO B O 1
ATOM 1487 N N . CYS B 1 22 ? -11.617 13.812 -0.566 1 83.56 22 CYS B N 1
ATOM 1488 C CA . CYS B 1 22 ? -12.125 13.141 0.62 1 83.56 22 CYS B CA 1
ATOM 1489 C C . CYS B 1 22 ? -13.336 13.875 1.19 1 83.56 22 CYS B C 1
ATOM 1491 O O . CYS B 1 22 ? -13.289 15.094 1.369 1 83.56 22 CYS B O 1
ATOM 1493 N N . ALA B 1 23 ? -14.344 13.102 1.429 1 79.56 23 ALA B N 1
ATOM 1494 C CA . ALA B 1 23 ? -15.594 13.703 1.903 1 79.56 23 ALA B CA 1
ATOM 1495 C C . ALA B 1 23 ? -15.406 14.344 3.275 1 79.56 23 ALA B C 1
ATOM 1497 O O . ALA B 1 23 ? -15.938 15.422 3.541 1 79.56 23 ALA B O 1
ATOM 1498 N N . LYS B 1 24 ? -14.586 13.836 4.051 1 82 24 LYS B N 1
ATOM 1499 C CA . LYS B 1 24 ? -14.445 14.289 5.43 1 82 24 LYS B CA 1
ATOM 1500 C C . LYS B 1 24 ? -13.672 15.602 5.5 1 82 24 LYS B C 1
ATOM 1502 O O . LYS B 1 24 ? -13.82 16.375 6.457 1 82 24 LYS B O 1
ATOM 1507 N N . PHE B 1 25 ? -12.914 15.789 4.426 1 90.5 25 PHE B N 1
ATOM 1508 C CA . PHE B 1 25 ? -12.047 16.953 4.469 1 90.5 25 PHE B CA 1
ATOM 1509 C C . PHE B 1 25 ? -12.531 18.031 3.512 1 90.5 25 PHE B C 1
ATOM 1511 O O . PHE B 1 25 ? -11.766 18.922 3.117 1 90.5 25 PHE B O 1
ATOM 1518 N N . LYS B 1 26 ? -13.773 17.938 3.166 1 91.25 26 LYS B N 1
ATOM 1519 C CA . LYS B 1 26 ? -14.305 18.875 2.18 1 91.25 26 LYS B CA 1
ATOM 1520 C C . LYS B 1 26 ? -14.148 20.328 2.646 1 91.25 26 LYS B C 1
ATOM 1522 O O . LYS B 1 26 ? -13.609 21.156 1.918 1 91.25 26 LYS B O 1
ATOM 1527 N N . THR B 1 27 ? -14.625 20.656 3.855 1 93.75 27 THR B N 1
ATOM 1528 C CA . THR B 1 27 ? -14.531 22.016 4.406 1 93.75 27 THR B CA 1
ATOM 1529 C C . THR B 1 27 ? -13.078 22.438 4.566 1 93.75 27 THR B C 1
ATOM 1531 O O . THR B 1 27 ? -12.727 23.578 4.285 1 93.75 27 THR B O 1
ATOM 1534 N N . LEU B 1 28 ? -12.25 21.531 5.039 1 95.75 28 LEU B N 1
ATOM 1535 C CA . LEU B 1 28 ? -10.828 21.812 5.188 1 95.75 28 LEU B CA 1
ATOM 1536 C C . LEU B 1 28 ? -10.211 22.203 3.848 1 95.75 28 LEU B C 1
ATOM 1538 O O . LEU B 1 28 ? -9.477 23.188 3.76 1 95.75 28 LEU B O 1
ATOM 1542 N N . LEU B 1 29 ? -10.484 21.438 2.811 1 95.31 29 LEU B N 1
ATOM 1543 C CA . LEU B 1 29 ? -9.906 21.672 1.494 1 95.31 29 LEU B CA 1
ATOM 1544 C C . LEU B 1 29 ? -10.383 23 0.92 1 95.31 29 LEU B C 1
ATOM 1546 O O . LEU B 1 29 ? -9.648 23.688 0.208 1 95.31 29 LEU B O 1
ATOM 1550 N N . GLU B 1 30 ? -11.594 23.406 1.246 1 94.94 30 GLU B N 1
ATOM 1551 C CA . GLU B 1 30 ? -12.102 24.703 0.84 1 94.94 30 GLU B CA 1
ATOM 1552 C C . GLU B 1 30 ? -11.297 25.828 1.485 1 94.94 30 GLU B C 1
ATOM 1554 O O . GLU B 1 30 ? -10.953 26.812 0.822 1 94.94 30 GLU B O 1
ATOM 1559 N N . LEU B 1 31 ? -11.055 25.703 2.791 1 96.44 31 LEU B N 1
ATOM 1560 C CA . LEU B 1 31 ? -10.258 26.703 3.51 1 96.44 31 LEU B CA 1
ATOM 1561 C C . LEU B 1 31 ? -8.859 26.812 2.912 1 96.44 31 LEU B C 1
ATOM 1563 O O . LEU B 1 31 ? -8.352 27.922 2.719 1 96.44 31 LEU B O 1
ATOM 1567 N N . ILE B 1 32 ? -8.281 25.672 2.598 1 96.38 32 ILE B N 1
ATOM 1568 C CA . ILE B 1 32 ? -6.934 25.625 2.035 1 96.38 32 ILE B CA 1
ATOM 1569 C C . ILE B 1 32 ? -6.93 26.25 0.646 1 96.38 32 ILE B C 1
ATOM 1571 O O . ILE B 1 32 ? -6.039 27.047 0.319 1 96.38 32 ILE B O 1
ATOM 1575 N N . ASN B 1 33 ? -7.902 25.938 -0.157 1 95.12 33 ASN B N 1
ATOM 1576 C CA . ASN B 1 33 ? -8.008 26.438 -1.52 1 95.12 33 ASN B CA 1
ATOM 1577 C C . ASN B 1 33 ? -8.172 27.953 -1.539 1 95.12 33 ASN B C 1
ATOM 1579 O O . ASN B 1 33 ? -7.73 28.625 -2.477 1 95.12 33 ASN B O 1
ATOM 1583 N N . ASN B 1 34 ? -8.727 28.484 -0.521 1 96.62 34 ASN B N 1
ATOM 1584 C CA . ASN B 1 34 ? -9.016 29.922 -0.458 1 96.62 34 ASN B CA 1
ATOM 1585 C C . ASN B 1 34 ? -7.859 30.703 0.161 1 96.62 34 ASN B C 1
ATOM 1587 O O . ASN B 1 34 ? -7.887 31.922 0.208 1 96.62 34 ASN B O 1
ATOM 1591 N N . ASP B 1 35 ? -6.941 30.031 0.66 1 97.19 35 ASP B N 1
ATOM 1592 C CA . ASP B 1 35 ? -5.781 30.688 1.266 1 97.19 35 ASP B CA 1
ATOM 1593 C C . ASP B 1 35 ? -4.699 30.953 0.224 1 97.19 35 ASP B C 1
ATOM 1595 O O . ASP B 1 35 ? -4.016 30.031 -0.224 1 97.19 35 ASP B O 1
ATOM 1599 N N . LYS B 1 36 ? -4.355 32.125 -0.132 1 96.94 36 LYS B N 1
ATOM 1600 C CA . LYS B 1 36 ? -3.424 32.5 -1.188 1 96.94 36 LYS B CA 1
ATOM 1601 C C . LYS B 1 36 ? -1.98 32.219 -0.78 1 96.94 36 LYS B C 1
ATOM 1603 O O . LYS B 1 36 ? -1.083 32.219 -1.625 1 96.94 36 LYS B O 1
ATOM 1608 N N . GLU B 1 37 ? -1.78 31.984 0.478 1 97.56 37 GLU B N 1
ATOM 1609 C CA . GLU B 1 37 ? -0.43 31.734 0.971 1 97.56 37 GLU B CA 1
ATOM 1610 C C . GLU B 1 37 ? -0.058 30.266 0.827 1 97.56 37 GLU B C 1
ATOM 1612 O O . GLU B 1 37 ? 1.111 29.891 0.965 1 97.56 37 GLU B O 1
ATOM 1617 N N . ILE B 1 38 ? -1.056 29.438 0.554 1 98.06 38 ILE B N 1
ATOM 1618 C CA . ILE B 1 38 ? -0.83 28 0.449 1 98.06 38 ILE B CA 1
ATOM 1619 C C . ILE B 1 38 ? -0.947 27.562 -1.01 1 98.06 38 ILE B C 1
ATOM 1621 O O . ILE B 1 38 ? -1.951 27.844 -1.669 1 98.06 38 ILE B O 1
ATOM 1625 N N . LYS B 1 39 ? 0.123 26.969 -1.517 1 98.31 39 LYS B N 1
ATOM 1626 C CA . LYS B 1 39 ? 0.025 26.297 -2.811 1 98.31 39 LYS B CA 1
ATOM 1627 C C . LYS B 1 39 ? -0.625 24.938 -2.672 1 98.31 39 LYS B C 1
ATOM 1629 O O . LYS B 1 39 ? -0.035 24.016 -2.098 1 98.31 39 LYS B O 1
ATOM 1634 N N . HIS B 1 40 ? -1.784 24.828 -3.119 1 97.81 40 HIS B N 1
ATOM 1635 C CA . HIS B 1 40 ? -2.557 23.594 -3.039 1 97.81 40 HIS B CA 1
ATOM 1636 C C . HIS B 1 40 ? -2.637 22.906 -4.398 1 97.81 40 HIS B C 1
ATOM 1638 O O . HIS B 1 40 ? -3.047 23.516 -5.387 1 97.81 40 HIS B O 1
ATOM 1644 N N . ILE B 1 41 ? -2.238 21.656 -4.5 1 97.56 41 ILE B N 1
ATOM 1645 C CA . ILE B 1 41 ? -2.291 20.859 -5.723 1 97.56 41 ILE B CA 1
ATOM 1646 C C . ILE B 1 41 ? -3.16 19.625 -5.5 1 97.56 41 ILE B C 1
ATOM 1648 O O . ILE B 1 41 ? -2.717 18.641 -4.895 1 97.56 41 ILE B O 1
ATOM 1652 N N . PRO B 1 42 ? -4.355 19.641 -5.941 1 95.62 42 PRO B N 1
ATOM 1653 C CA . PRO B 1 42 ? -5.148 18.422 -5.941 1 95.62 42 PRO B CA 1
ATOM 1654 C C . PRO B 1 42 ? -4.59 17.359 -6.891 1 95.62 42 PRO B C 1
ATOM 1656 O O . PRO B 1 42 ? -4.176 17.672 -8.008 1 95.62 42 PRO B O 1
ATOM 1659 N N . VAL B 1 43 ? -4.535 16.156 -6.445 1 95.19 43 VAL B N 1
ATOM 1660 C CA . VAL B 1 43 ? -4.031 15.062 -7.277 1 95.19 43 VAL B CA 1
ATOM 1661 C C . VAL B 1 43 ? -5.09 13.977 -7.406 1 95.19 43 VAL B C 1
ATOM 1663 O O . VAL B 1 43 ? -6.074 13.969 -6.664 1 95.19 43 VAL B O 1
ATOM 1666 N N . THR B 1 44 ? -4.848 13.047 -8.359 1 89.25 44 THR B N 1
ATOM 1667 C CA . THR B 1 44 ? -5.82 11.992 -8.617 1 89.25 44 THR B CA 1
ATOM 1668 C C . THR B 1 44 ? -5.316 10.656 -8.078 1 89.25 44 THR B C 1
ATOM 1670 O O . THR B 1 44 ? -6.09 9.703 -7.941 1 89.25 44 THR B O 1
ATOM 1673 N N . ARG B 1 45 ? -4.035 10.594 -7.809 1 90.25 45 ARG B N 1
ATOM 1674 C CA . ARG B 1 45 ? -3.443 9.383 -7.238 1 90.25 45 ARG B CA 1
ATOM 1675 C C . ARG B 1 45 ? -2.504 9.727 -6.086 1 90.25 45 ARG B C 1
ATOM 1677 O O . ARG B 1 45 ? -1.771 10.719 -6.148 1 90.25 45 ARG B O 1
ATOM 1684 N N . GLU B 1 46 ? -2.484 8.914 -5.156 1 89.38 46 GLU B N 1
ATOM 1685 C CA . GLU B 1 46 ? -1.723 9.188 -3.943 1 89.38 46 GLU B CA 1
ATOM 1686 C C . GLU B 1 46 ? -0.224 9.211 -4.227 1 89.38 46 GLU B C 1
ATOM 1688 O O . GLU B 1 46 ? 0.506 10.031 -3.666 1 89.38 46 GLU B O 1
ATOM 1693 N N . GLU B 1 47 ? 0.24 8.328 -5.16 1 92.44 47 GLU B N 1
ATOM 1694 C CA . GLU B 1 47 ? 1.666 8.281 -5.469 1 92.44 47 GLU B CA 1
ATOM 1695 C C . GLU B 1 47 ? 2.145 9.609 -6.051 1 92.44 47 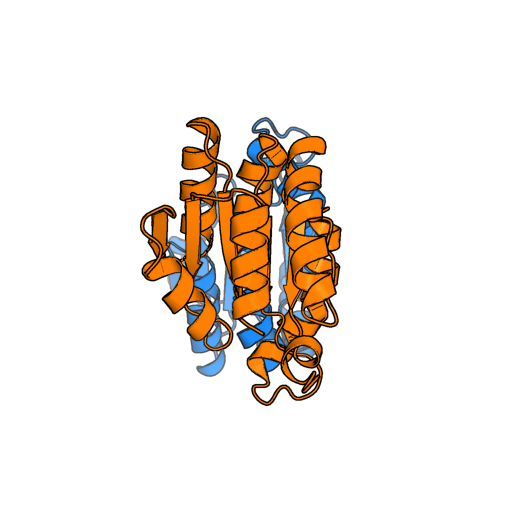GLU B C 1
ATOM 1697 O O . GLU B 1 47 ? 3.281 10.023 -5.816 1 92.44 47 GLU B O 1
ATOM 1702 N N . GLU B 1 48 ? 1.234 10.203 -6.777 1 95.31 48 GLU B N 1
ATOM 1703 C CA . GLU B 1 48 ? 1.567 11.508 -7.348 1 95.31 48 GLU B CA 1
ATOM 1704 C C . GLU B 1 48 ? 1.804 12.539 -6.254 1 95.31 48 GLU B C 1
ATOM 1706 O O . GLU B 1 48 ? 2.707 13.375 -6.359 1 95.31 48 GLU B O 1
ATOM 1711 N N . ALA B 1 49 ? 1.008 12.531 -5.246 1 97.94 49 ALA B N 1
ATOM 1712 C CA . ALA B 1 49 ? 1.148 13.461 -4.129 1 97.94 49 ALA B CA 1
ATOM 1713 C C . ALA B 1 49 ? 2.521 13.328 -3.475 1 97.94 49 ALA B C 1
ATOM 1715 O O . ALA B 1 49 ? 3.178 14.336 -3.189 1 97.94 49 ALA B O 1
ATOM 1716 N N . PHE B 1 50 ? 2.965 12.125 -3.281 1 98.56 50 PHE B N 1
ATOM 1717 C CA . PHE B 1 50 ? 4.254 11.883 -2.648 1 98.56 50 PHE B CA 1
ATOM 1718 C C . PHE B 1 50 ? 5.395 12.359 -3.541 1 98.56 50 PHE B C 1
ATOM 1720 O O . PHE B 1 50 ? 6.383 12.906 -3.053 1 98.56 50 PHE B O 1
ATOM 1727 N N . GLY B 1 51 ? 5.23 12.125 -4.867 1 98.44 51 GLY B N 1
ATOM 1728 C CA . GLY B 1 51 ? 6.242 12.633 -5.785 1 98.44 51 GLY B CA 1
ATOM 1729 C C . GLY B 1 51 ? 6.32 14.148 -5.805 1 98.44 51 GLY B C 1
ATOM 1730 O O . GLY B 1 51 ? 7.41 14.719 -5.707 1 98.44 51 GLY B O 1
ATOM 1731 N N . ILE B 1 52 ? 5.18 14.766 -5.891 1 98.75 52 ILE B N 1
ATOM 1732 C CA . ILE B 1 52 ? 5.105 16.219 -5.984 1 98.75 52 ILE B CA 1
ATOM 1733 C C . ILE B 1 52 ? 5.637 16.859 -4.699 1 98.75 52 ILE B C 1
ATOM 1735 O O . ILE B 1 52 ? 6.457 17.766 -4.746 1 98.75 52 ILE B O 1
ATOM 1739 N N . CYS B 1 53 ? 5.273 16.312 -3.518 1 98.75 53 CYS B N 1
ATOM 1740 C CA . CYS B 1 53 ? 5.707 16.859 -2.236 1 98.75 53 CYS B CA 1
ATOM 1741 C C . CYS B 1 53 ? 7.199 16.641 -2.025 1 98.75 53 CYS B C 1
ATOM 1743 O O . CYS B 1 53 ? 7.883 17.484 -1.439 1 98.75 53 CYS B O 1
ATOM 1745 N N . ALA B 1 54 ? 7.688 15.539 -2.504 1 98.69 54 ALA B N 1
ATOM 1746 C CA . ALA B 1 54 ? 9.125 15.312 -2.434 1 98.69 54 ALA B CA 1
ATOM 1747 C C . ALA B 1 54 ? 9.891 16.375 -3.227 1 98.69 54 ALA B C 1
ATOM 1749 O O . ALA B 1 54 ? 10.883 16.922 -2.746 1 98.69 54 ALA B O 1
ATOM 1750 N N . GLY B 1 55 ? 9.375 16.594 -4.453 1 98.56 55 GLY B N 1
ATOM 1751 C CA . GLY B 1 55 ? 9.984 17.656 -5.25 1 98.56 55 GLY B CA 1
ATOM 1752 C C . GLY B 1 55 ? 9.93 19.016 -4.582 1 98.56 55 GLY B C 1
ATOM 1753 O O . GLY B 1 55 ? 10.922 19.75 -4.582 1 98.56 55 GLY B O 1
ATOM 1754 N N . ALA B 1 56 ? 8.797 19.328 -4.051 1 98.75 56 ALA B N 1
ATOM 1755 C CA . ALA B 1 56 ? 8.609 20.609 -3.365 1 98.75 56 ALA B CA 1
ATOM 1756 C C . ALA B 1 56 ? 9.547 20.734 -2.168 1 98.75 56 ALA B C 1
ATOM 1758 O O . ALA B 1 56 ? 10.125 21.797 -1.924 1 98.75 56 ALA B O 1
ATOM 1759 N N . TYR B 1 57 ? 9.703 19.656 -1.422 1 98.69 57 TYR B N 1
ATOM 1760 C CA . TYR B 1 57 ? 10.625 19.625 -0.29 1 98.69 57 TYR B CA 1
ATOM 1761 C C . TYR B 1 57 ? 12.047 19.938 -0.74 1 98.69 57 TYR B C 1
ATOM 1763 O O . TYR B 1 57 ? 12.75 20.734 -0.113 1 98.69 57 TYR B O 1
ATOM 1771 N N . LEU B 1 58 ? 12.453 19.328 -1.806 1 97.94 58 LEU B N 1
ATOM 1772 C CA . LEU B 1 58 ? 13.805 19.531 -2.32 1 97.94 58 LEU B CA 1
ATOM 1773 C C . LEU B 1 58 ? 14 20.984 -2.764 1 97.94 58 LEU B C 1
ATOM 1775 O O . LEU B 1 58 ? 15.133 21.469 -2.803 1 97.94 58 LEU B O 1
ATOM 1779 N N . ALA B 1 59 ? 12.914 21.594 -3.049 1 98.12 59 ALA B N 1
ATOM 1780 C CA . ALA B 1 59 ? 12.961 23 -3.436 1 98.12 59 ALA B CA 1
ATOM 1781 C C . ALA B 1 59 ? 12.852 23.906 -2.213 1 98.12 59 ALA B C 1
ATOM 1783 O O . ALA B 1 59 ? 12.797 25.125 -2.344 1 98.12 59 ALA B O 1
ATOM 1784 N N . GLY B 1 60 ? 12.711 23.328 -1.06 1 98 60 GLY B N 1
ATOM 1785 C CA . GLY B 1 60 ? 12.797 24.125 0.16 1 98 60 GLY B CA 1
ATOM 1786 C C . GLY B 1 60 ? 11.453 24.328 0.837 1 98 60 GLY B C 1
ATOM 1787 O O . GLY B 1 60 ? 11.352 25.078 1.801 1 98 60 GLY B O 1
ATOM 1788 N N . GLU B 1 61 ? 10.453 23.609 0.384 1 98.5 61 GLU B N 1
ATOM 1789 C CA . GLU B 1 61 ? 9.117 23.812 0.93 1 98.5 61 GLU B CA 1
ATOM 1790 C C . GLU B 1 61 ? 8.82 22.828 2.055 1 98.5 61 GLU B C 1
ATOM 1792 O O . GLU B 1 61 ? 9.273 21.672 2.014 1 98.5 61 GLU B O 1
ATOM 1797 N N . LYS B 1 62 ? 8.102 23.297 3.068 1 98.62 62 LYS B N 1
ATOM 1798 C CA . LYS B 1 62 ? 7.473 22.422 4.043 1 98.62 62 LYS B CA 1
ATOM 1799 C C . LYS B 1 62 ? 6.156 21.859 3.508 1 98.62 62 LYS B C 1
ATOM 1801 O O . LYS B 1 62 ? 5.27 22.609 3.109 1 98.62 62 LYS B O 1
ATOM 1806 N N . THR B 1 63 ? 6.027 20.5 3.49 1 98.88 63 THR B N 1
ATOM 1807 C CA . THR B 1 63 ? 4.945 19.922 2.699 1 98.88 63 THR B CA 1
ATOM 1808 C C . THR B 1 63 ? 3.988 19.141 3.586 1 98.88 63 THR B C 1
ATOM 1810 O O . THR B 1 63 ? 4.352 18.734 4.695 1 98.88 63 THR B O 1
ATOM 1813 N N . CYS B 1 64 ? 2.82 18.984 3.066 1 98.88 64 CYS B N 1
ATOM 1814 C CA . CYS B 1 64 ? 1.756 18.203 3.693 1 98.88 64 CYS B CA 1
ATOM 1815 C C . CYS B 1 64 ? 0.919 17.484 2.646 1 98.88 64 CYS B C 1
ATOM 1817 O O . CYS B 1 64 ? 0.687 18.016 1.558 1 98.88 64 CYS B O 1
ATOM 1819 N N . ILE B 1 65 ? 0.595 16.281 2.963 1 98.69 65 ILE B N 1
ATOM 1820 C CA . ILE B 1 65 ? -0.319 15.516 2.125 1 98.69 65 ILE B CA 1
ATOM 1821 C C . ILE B 1 65 ? -1.592 15.203 2.908 1 98.69 65 ILE B C 1
ATOM 1823 O O . ILE B 1 65 ? -1.529 14.688 4.027 1 98.69 65 ILE B O 1
ATOM 1827 N N . ILE B 1 66 ? -2.723 15.562 2.344 1 97.94 66 ILE B N 1
ATOM 1828 C CA . ILE B 1 66 ? -4.031 15.273 2.926 1 97.94 66 ILE B CA 1
ATOM 1829 C C . ILE B 1 66 ? -4.699 14.141 2.154 1 97.94 66 ILE B C 1
ATOM 1831 O O . ILE B 1 66 ? -4.895 14.242 0.939 1 97.94 66 ILE B O 1
ATOM 1835 N N . MET B 1 67 ? -5.008 13.07 2.889 1 96.56 67 MET B N 1
ATOM 1836 C CA . MET B 1 67 ? -5.57 11.906 2.217 1 96.56 67 MET B CA 1
ATOM 1837 C C . MET B 1 67 ? -6.422 11.078 3.178 1 96.56 67 MET B C 1
ATOM 1839 O O . MET B 1 67 ? -6.418 11.328 4.383 1 96.56 67 MET B O 1
ATOM 1843 N N . GLN B 1 68 ? -7.207 10.219 2.58 1 96.19 68 GLN B N 1
ATOM 1844 C CA . GLN B 1 68 ? -7.887 9.195 3.371 1 96.19 68 GLN B CA 1
ATOM 1845 C C . GLN B 1 68 ? -6.977 7.996 3.611 1 96.19 68 GLN B C 1
ATOM 1847 O O . GLN B 1 68 ? -6.047 7.746 2.836 1 96.19 68 GLN B O 1
ATOM 1852 N N . ASN B 1 69 ? -7.242 7.211 4.668 1 97.12 69 ASN B N 1
ATOM 1853 C CA . ASN B 1 69 ? -6.375 6.086 4.996 1 97.12 69 ASN B CA 1
ATOM 1854 C C . ASN B 1 69 ? -6.309 5.078 3.85 1 97.12 69 ASN B C 1
ATOM 1856 O O . ASN B 1 69 ? -5.324 4.355 3.711 1 97.12 69 ASN B O 1
ATOM 1860 N N . SER B 1 70 ? -7.281 5.07 2.982 1 95.75 70 SER B N 1
ATOM 1861 C CA . SER B 1 70 ? -7.18 4.23 1.796 1 95.75 70 SER B CA 1
ATOM 1862 C C . SER B 1 70 ? -6.016 4.66 0.91 1 95.75 70 SER B C 1
ATOM 1864 O O . SER B 1 70 ? -5.398 3.83 0.238 1 95.75 70 SER B O 1
ATOM 1866 N N . GLY B 1 71 ? -5.727 5.891 0.899 1 95.75 71 GLY B N 1
ATOM 1867 C CA . GLY B 1 71 ? -4.602 6.41 0.136 1 95.75 71 GLY B CA 1
ATOM 1868 C C . GLY B 1 71 ? -3.258 5.93 0.648 1 95.75 71 GLY B C 1
ATOM 1869 O O . GLY B 1 71 ? -2.314 5.77 -0.127 1 95.75 71 GLY B O 1
ATOM 1870 N N . LEU B 1 72 ? -3.141 5.758 1.948 1 97.12 72 LEU B N 1
ATOM 1871 C CA . LEU B 1 72 ? -1.936 5.176 2.525 1 97.12 72 LEU B CA 1
ATOM 1872 C C . LEU B 1 72 ? -1.648 3.807 1.916 1 97.12 72 LEU B C 1
ATOM 1874 O O . LEU B 1 72 ? -0.504 3.502 1.574 1 97.12 72 LEU B O 1
ATOM 1878 N N . GLY B 1 73 ? -2.723 3.021 1.756 1 96.88 73 GLY B N 1
ATOM 1879 C CA . GLY B 1 73 ? -2.598 1.679 1.209 1 96.88 73 GLY B CA 1
ATOM 1880 C C . GLY B 1 73 ? -2.102 1.663 -0.225 1 96.88 73 GLY B C 1
ATOM 1881 O O . GLY B 1 73 ? -1.619 0.637 -0.709 1 96.88 73 GLY B O 1
ATOM 1882 N N . ASN B 1 74 ? -2.146 2.766 -0.901 1 96.12 74 ASN B N 1
ATOM 1883 C CA . ASN B 1 74 ? -1.72 2.871 -2.293 1 96.12 74 ASN B CA 1
ATOM 1884 C C . ASN B 1 74 ? -0.359 3.553 -2.41 1 96.12 74 ASN B C 1
ATOM 1886 O O . ASN B 1 74 ? 0.12 3.803 -3.518 1 96.12 74 ASN B O 1
ATOM 1890 N N . SER B 1 75 ? 0.226 3.832 -1.261 1 97.56 75 SER B N 1
ATOM 1891 C CA . SER B 1 75 ? 1.397 4.699 -1.334 1 97.56 75 SER B CA 1
ATOM 1892 C C . SER B 1 75 ? 2.596 4.066 -0.634 1 97.56 75 SER B C 1
ATOM 1894 O O . SER B 1 75 ? 3.631 4.715 -0.458 1 97.56 75 SER B O 1
ATOM 1896 N N . ILE B 1 76 ? 2.469 2.863 -0.213 1 98.5 76 ILE B N 1
ATOM 1897 C CA . ILE B 1 76 ? 3.504 2.246 0.609 1 98.5 76 ILE B CA 1
ATOM 1898 C C . ILE B 1 76 ? 4.809 2.156 -0.182 1 98.5 76 ILE B C 1
ATOM 1900 O O . ILE B 1 76 ? 5.883 2.436 0.35 1 98.5 76 ILE B O 1
ATOM 1904 N N . ASN B 1 77 ? 4.66 1.824 -1.486 1 97.44 77 ASN B N 1
ATOM 1905 C CA . ASN B 1 77 ? 5.871 1.738 -2.297 1 97.44 77 ASN B CA 1
ATOM 1906 C C . ASN B 1 77 ? 6.551 3.098 -2.434 1 97.44 77 ASN B C 1
ATOM 1908 O O . ASN B 1 77 ? 7.777 3.189 -2.385 1 97.44 77 ASN B O 1
ATOM 1912 N N . ALA B 1 78 ? 5.805 4.129 -2.672 1 98.12 78 ALA B N 1
ATOM 1913 C CA . ALA B 1 78 ? 6.367 5.473 -2.771 1 98.12 78 ALA B CA 1
ATOM 1914 C C . ALA B 1 78 ? 7.035 5.887 -1.464 1 98.12 78 ALA B C 1
ATOM 1916 O O . ALA B 1 78 ? 8.109 6.492 -1.472 1 98.12 78 ALA B O 1
ATOM 1917 N N . ILE B 1 79 ? 6.426 5.559 -0.344 1 98.75 79 ILE B N 1
ATOM 1918 C CA . ILE B 1 79 ? 6.98 5.875 0.967 1 98.75 79 ILE B CA 1
ATOM 1919 C C . ILE B 1 79 ? 8.312 5.148 1.152 1 98.75 79 ILE B C 1
ATOM 1921 O O . ILE B 1 79 ? 9.297 5.746 1.591 1 98.75 79 ILE B O 1
ATOM 1925 N N . ALA B 1 80 ? 8.352 3.92 0.768 1 98.69 80 ALA B N 1
ATOM 1926 C CA . ALA B 1 80 ? 9.547 3.102 0.931 1 98.69 80 ALA B CA 1
ATOM 1927 C C . ALA B 1 80 ? 10.664 3.576 0.009 1 98.69 80 ALA B C 1
ATOM 1929 O O . ALA B 1 80 ? 11.773 3.871 0.467 1 98.69 80 ALA B O 1
ATOM 1930 N N . SER B 1 81 ? 10.32 3.725 -1.258 1 98.25 81 SER B N 1
ATOM 1931 C CA . SER B 1 81 ? 11.352 3.889 -2.277 1 98.25 81 SER B CA 1
ATOM 1932 C C . SER B 1 81 ? 11.828 5.336 -2.354 1 98.25 81 SER B C 1
ATOM 1934 O O . SER B 1 81 ? 12.93 5.605 -2.828 1 98.25 81 SER B O 1
ATOM 1936 N N . LEU B 1 82 ? 11.031 6.219 -1.84 1 98.44 82 LEU B N 1
ATOM 1937 C CA . LEU B 1 82 ? 11.367 7.633 -1.994 1 98.44 82 LEU B CA 1
ATOM 1938 C C . LEU B 1 82 ? 11.562 8.297 -0.635 1 98.44 82 LEU B C 1
ATOM 1940 O O . LEU B 1 82 ? 12.648 8.812 -0.346 1 98.44 82 LEU B O 1
ATOM 1944 N N . TYR B 1 83 ? 10.688 8.18 0.266 1 98.81 83 TYR B N 1
ATOM 1945 C CA . TYR B 1 83 ? 10.742 8.914 1.526 1 98.81 83 TYR B CA 1
ATOM 1946 C C . TYR B 1 83 ? 11.68 8.227 2.516 1 98.81 83 TYR B C 1
ATOM 1948 O O . TYR B 1 83 ? 12.516 8.875 3.143 1 98.81 83 TYR B O 1
ATOM 1956 N N . LYS B 1 84 ? 11.5 6.957 2.658 1 98.69 84 LYS B N 1
ATOM 1957 C CA . LYS B 1 84 ? 12.383 6.219 3.551 1 98.69 84 LYS B CA 1
ATOM 1958 C C . LYS B 1 84 ? 13.82 6.219 3.029 1 98.69 84 LYS B C 1
ATOM 1960 O O . LYS B 1 84 ? 14.758 6.453 3.789 1 98.69 84 LYS B O 1
ATOM 1965 N N . THR B 1 85 ? 13.953 6.012 1.747 1 98.5 85 THR B N 1
ATOM 1966 C CA . THR B 1 85 ? 15.266 5.867 1.122 1 98.5 85 THR B CA 1
ATOM 1967 C C . THR B 1 85 ? 16.031 7.188 1.163 1 98.5 85 THR B C 1
ATOM 1969 O O . THR B 1 85 ? 17.234 7.207 1.446 1 98.5 85 THR B O 1
ATOM 1972 N N . TYR B 1 86 ? 15.312 8.312 0.962 1 98.19 86 TYR B N 1
ATOM 1973 C CA . TYR B 1 86 ? 16.016 9.586 0.807 1 98.19 86 TYR B CA 1
ATOM 1974 C C . TYR B 1 86 ? 15.742 10.508 1.984 1 98.19 86 TYR B C 1
ATOM 1976 O O . TYR B 1 86 ? 16.094 11.688 1.95 1 98.19 86 TYR B O 1
ATOM 1984 N N . GLN B 1 87 ? 15.078 9.969 2.971 1 98.31 87 GLN B N 1
ATOM 1985 C CA . GLN B 1 87 ? 14.836 10.703 4.207 1 98.31 87 GLN B CA 1
ATOM 1986 C C . GLN B 1 87 ? 14.133 12.031 3.934 1 98.31 87 GLN B C 1
ATOM 1988 O O . GLN B 1 87 ? 14.648 13.094 4.281 1 98.31 87 GLN B O 1
ATOM 1993 N N . ILE B 1 88 ? 12.984 11.93 3.424 1 98.81 88 ILE B N 1
ATOM 1994 C CA . ILE B 1 88 ? 12.195 13.102 3.064 1 98.81 88 ILE B CA 1
ATOM 1995 C C . ILE B 1 88 ? 11.047 13.273 4.059 1 98.81 88 ILE B C 1
ATOM 1997 O O . ILE B 1 88 ? 10.266 12.344 4.277 1 98.81 88 ILE B O 1
ATOM 2001 N N . PRO B 1 89 ? 10.914 14.398 4.699 1 98.88 89 PRO B N 1
ATOM 2002 C CA . PRO B 1 89 ? 9.812 14.648 5.629 1 98.88 89 PRO B CA 1
ATOM 2003 C C . PRO B 1 89 ? 8.562 15.18 4.934 1 98.88 89 PRO B C 1
ATOM 2005 O O . PRO B 1 89 ? 8.664 15.922 3.959 1 98.88 89 PRO B O 1
ATOM 2008 N N . THR B 1 90 ? 7.473 14.797 5.383 1 98.94 90 THR B N 1
ATOM 2009 C CA . THR B 1 90 ? 6.172 15.367 5.031 1 98.94 90 THR B CA 1
ATOM 2010 C C . THR B 1 90 ? 5.137 15.055 6.109 1 98.94 90 THR B C 1
ATOM 2012 O O . THR B 1 90 ? 5.215 14.023 6.773 1 98.94 90 THR B O 1
ATOM 2015 N N . LEU B 1 91 ? 4.262 15.992 6.344 1 98.94 91 LEU B N 1
ATOM 2016 C CA . LEU B 1 91 ? 3.168 15.719 7.27 1 98.94 91 LEU B CA 1
ATOM 2017 C C . LEU B 1 91 ? 2.002 15.047 6.551 1 98.94 91 LEU B C 1
ATOM 2019 O O . LEU B 1 91 ? 1.582 15.5 5.484 1 98.94 91 LEU B O 1
ATOM 2023 N N . LEU B 1 92 ? 1.579 13.984 7.086 1 98.88 92 LEU B N 1
ATOM 2024 C CA . LEU B 1 92 ? 0.395 13.305 6.566 1 98.88 92 LEU B CA 1
ATOM 2025 C C . LEU B 1 92 ? -0.823 13.602 7.438 1 98.88 92 LEU B C 1
ATOM 2027 O O . LEU B 1 92 ? -0.821 13.297 8.633 1 98.88 92 LEU B O 1
ATOM 2031 N N . ILE B 1 93 ? -1.757 14.242 6.848 1 98.62 93 ILE B N 1
ATOM 2032 C CA . ILE B 1 93 ? -3.062 14.406 7.473 1 98.62 93 ILE B CA 1
ATOM 2033 C C . ILE B 1 93 ? -4.055 13.406 6.875 1 98.62 93 ILE B C 1
ATOM 2035 O O . ILE B 1 93 ? -4.434 13.523 5.711 1 98.62 93 ILE B O 1
ATOM 2039 N N . ILE B 1 94 ? -4.492 12.477 7.711 1 98.19 94 ILE B N 1
ATOM 2040 C CA . ILE B 1 94 ? -5.203 11.312 7.191 1 98.19 94 ILE B CA 1
ATOM 2041 C C . ILE B 1 94 ? -6.574 11.203 7.859 1 98.19 94 ILE B C 1
ATOM 2043 O O . ILE B 1 94 ? -6.676 11.203 9.086 1 98.19 94 ILE B O 1
ATOM 2047 N N . SER B 1 95 ? -7.586 11.203 7.008 1 96.56 95 SER B N 1
ATOM 2048 C CA . SER B 1 95 ? -8.883 10.773 7.52 1 96.56 95 SER B CA 1
ATOM 2049 C C . SER B 1 95 ? -8.922 9.266 7.723 1 96.56 95 SER B C 1
ATOM 2051 O O . SER B 1 95 ? -8.797 8.5 6.766 1 96.56 95 SER B O 1
ATOM 2053 N N . HIS B 1 96 ? -9.125 8.836 8.93 1 97.06 96 HIS B N 1
ATOM 2054 C CA . HIS B 1 96 ? -9.102 7.414 9.273 1 97.06 96 HIS B CA 1
ATOM 2055 C C . HIS B 1 96 ? -10.508 6.832 9.312 1 97.06 96 HIS B C 1
ATOM 2057 O O . HIS B 1 96 ? -11.172 6.879 10.352 1 97.06 96 HIS B O 1
ATOM 2063 N N . ARG B 1 97 ? -10.867 6.203 8.211 1 95.19 97 ARG B N 1
ATOM 2064 C CA . ARG B 1 97 ? -12.156 5.535 8.055 1 95.19 97 ARG B CA 1
ATOM 2065 C C . ARG B 1 97 ? -12.047 4.051 8.391 1 95.19 97 ARG B C 1
ATOM 2067 O O . ARG B 1 97 ? -10.953 3.535 8.602 1 95.19 97 ARG B O 1
ATOM 2074 N N . GLY B 1 98 ? -13.227 3.414 8.484 1 96.12 98 GLY B N 1
ATOM 2075 C CA . GLY B 1 98 ? -13.25 1.969 8.633 1 96.12 98 GLY B CA 1
ATOM 2076 C C . GLY B 1 98 ? -13.266 1.516 10.078 1 96.12 98 GLY B C 1
ATOM 2077 O O . GLY B 1 98 ? -12.969 0.355 10.375 1 96.12 98 GLY B O 1
ATOM 2078 N N . LEU B 1 99 ? -13.602 2.422 10.977 1 95.75 99 LEU B N 1
ATOM 2079 C CA . LEU B 1 99 ? -13.672 2.117 12.406 1 95.75 99 LEU B CA 1
ATOM 2080 C C . LEU B 1 99 ? -15.109 2.248 12.914 1 95.75 99 LEU B C 1
ATOM 2082 O O . LEU B 1 99 ? -16.047 1.815 12.25 1 95.75 99 LEU B O 1
ATOM 2086 N N . LEU B 1 100 ? -15.195 2.713 14.156 1 92.44 100 LEU B N 1
ATOM 2087 C CA . LEU B 1 100 ? -16.531 2.865 14.742 1 92.44 100 LEU B CA 1
ATOM 2088 C C . LEU B 1 100 ? -17.406 3.76 13.875 1 92.44 100 LEU B C 1
ATOM 2090 O O . LEU B 1 100 ? -16.953 4.793 13.375 1 92.44 100 LEU B O 1
ATOM 2094 N N . LYS B 1 101 ? -18.688 3.287 13.562 1 90.38 101 LYS B N 1
ATOM 2095 C CA . LYS B 1 101 ? -19.719 4.051 12.875 1 90.38 101 LYS B CA 1
ATOM 2096 C C . LYS B 1 101 ? -19.547 3.975 11.359 1 90.38 101 LYS B C 1
ATOM 2098 O O . LYS B 1 101 ? -20.266 4.633 10.609 1 90.38 101 LYS B O 1
ATOM 2103 N N . GLU B 1 102 ? -18.562 3.141 10.938 1 93.81 102 GLU B N 1
ATOM 2104 C CA . GLU B 1 102 ? -18.406 2.984 9.492 1 93.81 102 GLU B CA 1
ATOM 2105 C C . GLU B 1 102 ? -19.578 2.207 8.898 1 93.81 102 GLU B C 1
ATOM 2107 O O . GLU B 1 102 ? -19.984 1.176 9.43 1 93.81 102 GLU B O 1
ATOM 2112 N N . GLU B 1 103 ? -20.047 2.773 7.754 1 93.56 103 GLU B N 1
ATOM 2113 C CA . GLU B 1 103 ? -21.203 2.139 7.125 1 93.56 103 GLU B CA 1
ATOM 2114 C C . GLU B 1 103 ? -20.797 1.413 5.844 1 93.56 103 GLU B C 1
ATOM 2116 O O . GLU B 1 103 ? -21.562 0.6 5.316 1 93.56 103 GLU B O 1
ATOM 2121 N N . ILE B 1 104 ? -19.672 1.721 5.336 1 94.81 104 ILE B N 1
ATOM 2122 C CA . ILE B 1 104 ? -19.203 1.138 4.086 1 94.81 104 ILE B CA 1
ATOM 2123 C C . ILE B 1 104 ? -18.266 -0.035 4.383 1 94.81 104 ILE B C 1
ATOM 2125 O O . ILE B 1 104 ? -17.109 0.164 4.766 1 94.81 104 ILE B O 1
ATOM 2129 N N . PRO B 1 105 ? -18.656 -1.254 4.191 1 97 105 PRO B N 1
ATOM 2130 C CA . PRO B 1 105 ? -17.859 -2.436 4.527 1 97 105 PRO B CA 1
ATOM 2131 C C . PRO B 1 105 ? -16.469 -2.412 3.891 1 97 105 PRO B C 1
ATOM 2133 O O . PRO B 1 105 ? -15.492 -2.852 4.508 1 97 105 PRO B O 1
ATOM 2136 N N . ALA B 1 106 ? -16.344 -1.845 2.723 1 96.56 106 ALA B N 1
ATOM 2137 C CA . ALA B 1 106 ? -15.102 -1.84 1.959 1 96.56 106 ALA B CA 1
ATOM 2138 C C . ALA B 1 106 ? -14.023 -1.024 2.67 1 96.56 106 ALA B C 1
ATOM 2140 O O . ALA B 1 106 ? -12.828 -1.171 2.385 1 96.56 106 ALA B O 1
ATOM 2141 N N . GLN B 1 107 ? -14.398 -0.213 3.613 1 96.75 107 GLN B N 1
ATOM 2142 C CA . GLN B 1 107 ? -13.453 0.642 4.32 1 96.75 107 GLN B CA 1
ATOM 2143 C C . GLN B 1 107 ? -12.922 -0.044 5.578 1 96.75 107 GLN B C 1
ATOM 2145 O O . GLN B 1 107 ? -11.922 0.39 6.156 1 96.75 107 GLN B O 1
ATOM 2150 N N . ILE B 1 108 ? -13.562 -1.067 6.023 1 98.06 108 ILE B N 1
ATOM 2151 C CA . ILE B 1 108 ? -13.32 -1.646 7.344 1 98.06 108 ILE B CA 1
ATOM 2152 C C . ILE B 1 108 ? -11.938 -2.291 7.383 1 98.06 108 ILE B C 1
ATOM 2154 O O . ILE B 1 108 ? -11.156 -2.033 8.297 1 98.06 108 ILE B O 1
ATOM 2158 N N . PRO B 1 109 ? -11.555 -3.094 6.336 1 98.44 109 PRO B N 1
ATOM 2159 C CA . PRO B 1 109 ? -10.227 -3.697 6.43 1 98.44 109 PRO B CA 1
ATOM 2160 C C . PRO B 1 109 ? -9.109 -2.658 6.492 1 98.44 109 PRO B C 1
ATOM 2162 O O . PRO B 1 109 ? -8.211 -2.764 7.332 1 98.44 109 PRO B O 1
ATOM 2165 N N . MET B 1 110 ? -9.203 -1.671 5.668 1 98.12 110 MET B N 1
ATOM 2166 C CA . MET B 1 110 ? -8.188 -0.622 5.719 1 98.12 110 MET B CA 1
ATOM 2167 C C . MET B 1 110 ? -8.195 0.08 7.07 1 98.12 110 MET B C 1
ATOM 2169 O O . MET B 1 110 ? -7.141 0.459 7.586 1 98.12 110 MET B O 1
ATOM 2173 N N . GLY B 1 111 ? -9.414 0.327 7.523 1 98.25 111 GLY B N 1
ATOM 2174 C CA . GLY B 1 111 ? -9.516 0.923 8.844 1 98.25 111 GLY B CA 1
ATOM 2175 C C . GLY B 1 111 ? -8.766 0.141 9.914 1 98.25 111 GLY B C 1
ATOM 2176 O O . GLY B 1 111 ? -8.023 0.719 10.703 1 98.25 111 GLY B O 1
ATOM 2177 N N . LEU B 1 112 ? -8.875 -1.146 9.875 1 98.38 112 LEU B N 1
ATOM 2178 C CA . LEU B 1 112 ? -8.273 -2.027 10.867 1 98.38 112 LEU B CA 1
ATOM 2179 C C . LEU B 1 112 ? -6.77 -2.141 10.648 1 98.38 112 LEU B C 1
ATOM 2181 O O . LEU B 1 112 ? -6.008 -2.332 11.602 1 98.38 112 LEU B O 1
ATOM 2185 N N . TRP B 1 113 ? -6.312 -1.921 9.422 1 98.81 113 TRP B N 1
ATOM 2186 C CA . TRP B 1 113 ? -4.914 -2.148 9.07 1 98.81 113 TRP B CA 1
ATOM 2187 C C . TRP B 1 113 ? -4.109 -0.858 9.188 1 98.81 113 TRP B C 1
ATOM 2189 O O . TRP B 1 113 ? -2.877 -0.889 9.227 1 98.81 113 TRP B O 1
ATOM 2199 N N . THR B 1 114 ? -4.746 0.305 9.273 1 98.81 114 THR B N 1
ATOM 2200 C CA . THR B 1 114 ? -4.094 1.595 9.078 1 98.81 114 THR B CA 1
ATOM 2201 C C . THR B 1 114 ? -2.943 1.775 10.062 1 98.81 114 THR B C 1
ATOM 2203 O O . THR B 1 114 ? -1.808 2.035 9.664 1 98.81 114 THR B O 1
ATOM 2206 N N . LYS B 1 115 ? -3.184 1.616 11.336 1 98.81 115 LYS B N 1
ATOM 2207 C CA . LYS B 1 115 ? -2.141 1.836 12.328 1 98.81 115 LYS B CA 1
ATOM 2208 C C . LYS B 1 115 ? -1.022 0.806 12.195 1 98.81 115 LYS B C 1
ATOM 2210 O O . LYS B 1 115 ? 0.156 1.137 12.344 1 98.81 115 LYS B O 1
ATOM 2215 N N . LYS B 1 116 ? -1.369 -0.441 11.898 1 98.88 116 LYS B N 1
ATOM 2216 C CA . LYS B 1 116 ? -0.371 -1.485 11.688 1 98.88 116 LYS B CA 1
ATOM 2217 C C . LYS B 1 116 ? 0.503 -1.172 10.477 1 98.88 116 LYS B C 1
ATOM 2219 O O . LYS B 1 116 ? 1.709 -1.427 10.492 1 98.88 116 LYS B O 1
ATOM 2224 N N . LEU B 1 117 ? -0.125 -0.644 9.422 1 98.88 117 LEU B N 1
ATOM 2225 C CA . LEU B 1 117 ? 0.621 -0.265 8.227 1 98.88 117 LEU B CA 1
ATOM 2226 C C . LEU B 1 117 ? 1.6 0.863 8.531 1 98.88 117 LEU B C 1
ATOM 2228 O O . LEU B 1 117 ? 2.744 0.839 8.078 1 98.88 117 LEU B O 1
ATOM 2232 N N . LEU B 1 118 ? 1.134 1.86 9.273 1 98.94 118 LEU B N 1
ATOM 2233 C CA . LEU B 1 118 ? 2.018 2.949 9.672 1 98.94 118 LEU B CA 1
ATOM 2234 C C . LEU B 1 118 ? 3.205 2.42 10.469 1 98.94 118 LEU B C 1
ATOM 2236 O O . LEU B 1 118 ? 4.332 2.883 10.297 1 98.94 118 LEU B O 1
ATOM 2240 N N . GLU B 1 119 ? 2.977 1.433 11.32 1 98.88 119 GLU B N 1
ATOM 2241 C CA . GLU B 1 119 ? 4.043 0.832 12.109 1 98.88 119 GLU B CA 1
ATOM 2242 C C . GLU B 1 119 ? 5.047 0.1 11.219 1 98.88 119 GLU B C 1
ATOM 2244 O O . GLU B 1 119 ? 6.258 0.232 11.406 1 98.88 119 GLU B O 1
ATOM 2249 N N . VAL B 1 120 ? 4.547 -0.631 10.273 1 98.81 120 VAL B N 1
ATOM 2250 C CA . VAL B 1 120 ? 5.43 -1.324 9.344 1 98.81 120 VAL B CA 1
ATOM 2251 C C . VAL B 1 120 ? 6.301 -0.311 8.602 1 98.81 120 VAL B C 1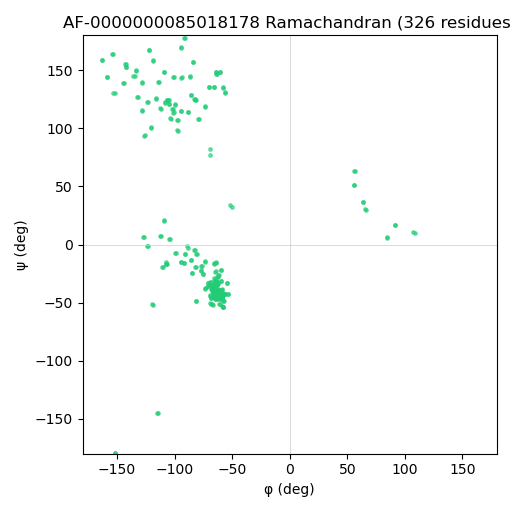
ATOM 2253 O O . VAL B 1 120 ? 7.5 -0.532 8.414 1 98.81 120 VAL B O 1
ATOM 2256 N N . CYS B 1 121 ? 5.719 0.815 8.242 1 98.81 121 CYS B N 1
ATOM 2257 C CA . CYS B 1 121 ? 6.414 1.843 7.477 1 98.81 121 CYS B CA 1
ATOM 2258 C C . CYS B 1 121 ? 7.258 2.727 8.391 1 98.81 121 CYS B C 1
ATOM 2260 O O . CYS B 1 121 ? 7.91 3.664 7.922 1 98.81 121 CYS B O 1
ATOM 2262 N N . GLU B 1 122 ? 7.129 2.475 9.711 1 98.75 122 GLU B N 1
ATOM 2263 C CA . GLU B 1 122 ? 7.898 3.201 10.719 1 98.75 122 GLU B CA 1
ATOM 2264 C C . GLU B 1 122 ? 7.504 4.676 10.758 1 98.75 122 GLU B C 1
ATOM 2266 O O . GLU B 1 122 ? 8.344 5.543 10.984 1 98.75 122 GLU B O 1
ATOM 2271 N N . ILE B 1 123 ? 6.305 4.938 10.438 1 98.94 123 ILE B N 1
ATOM 2272 C CA . ILE B 1 123 ? 5.797 6.305 10.469 1 98.94 123 ILE B CA 1
ATOM 2273 C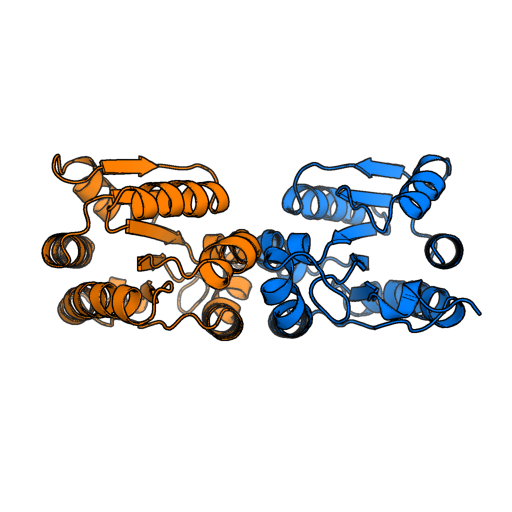 C . ILE B 1 123 ? 5.113 6.574 11.805 1 98.94 123 ILE B C 1
ATOM 2275 O O . ILE B 1 123 ? 4.078 5.98 12.117 1 98.94 123 ILE B O 1
ATOM 2279 N N . PRO B 1 124 ? 5.711 7.5 12.555 1 98.88 124 PRO B N 1
ATOM 2280 C CA . PRO B 1 124 ? 4.992 7.879 13.773 1 98.88 124 PRO B CA 1
ATOM 2281 C C . PRO B 1 124 ? 3.646 8.539 13.484 1 98.88 124 PRO B C 1
ATOM 2283 O O . PRO B 1 124 ? 3.504 9.25 12.484 1 98.88 124 PRO B O 1
ATOM 2286 N N . TYR B 1 125 ? 2.703 8.258 14.406 1 98.94 125 TYR B N 1
ATOM 2287 C CA . TYR B 1 125 ? 1.39 8.852 14.18 1 98.94 125 TYR B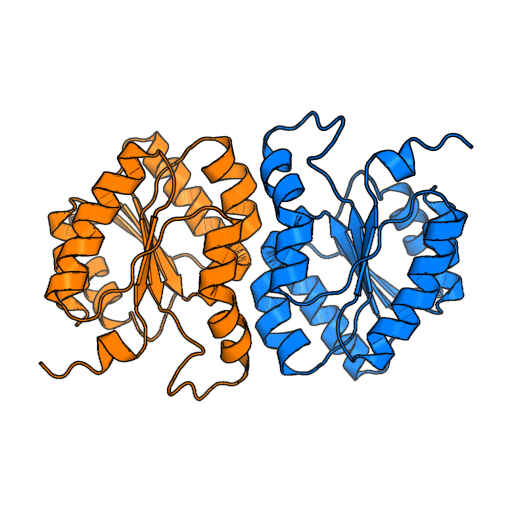 CA 1
ATOM 2288 C C . TYR B 1 125 ? 0.751 9.281 15.492 1 98.94 125 TYR B C 1
ATOM 2290 O O . TYR B 1 125 ? 1.09 8.758 16.562 1 98.94 125 TYR B O 1
ATOM 2298 N N . PHE B 1 126 ? -0.115 10.211 15.422 1 98.88 126 PHE B N 1
ATOM 2299 C CA . PHE B 1 126 ? -0.865 10.766 16.547 1 98.88 126 PHE B CA 1
ATOM 2300 C C . PHE B 1 126 ? -2.346 10.883 16.203 1 98.88 126 PHE B C 1
ATOM 2302 O O . PHE B 1 126 ? -2.705 11.078 15.031 1 98.88 126 PHE B O 1
ATOM 2309 N N . VAL B 1 127 ? -3.213 10.758 17.219 1 98.5 127 VAL B N 1
ATOM 2310 C CA . VAL B 1 127 ? -4.66 10.711 17.016 1 98.5 127 VAL B CA 1
ATOM 2311 C C . VAL B 1 127 ? -5.336 11.781 17.875 1 98.5 127 VAL B C 1
ATOM 2313 O O . VAL B 1 127 ? -5.691 11.531 19.016 1 98.5 127 VAL B O 1
ATOM 2316 N N . PRO B 1 128 ? -5.574 12.945 17.266 1 97.88 128 PRO B N 1
ATOM 2317 C CA . PRO B 1 128 ? -6.23 14 18.031 1 97.88 128 PRO B CA 1
ATOM 2318 C C . PRO B 1 128 ? -7.652 13.633 18.453 1 97.88 128 PRO B C 1
ATOM 2320 O O . PRO B 1 128 ? -8.383 13 17.688 1 97.88 128 PRO B O 1
ATOM 2323 N N . LYS B 1 129 ? -8.055 14.148 19.578 1 95.69 129 LYS B N 1
ATOM 2324 C CA . LYS B 1 129 ? -9.391 13.859 20.094 1 95.69 129 LYS B CA 1
ATOM 2325 C C . LYS B 1 129 ? -10.289 15.102 20.031 1 95.69 129 LYS B C 1
ATOM 2327 O O . LYS B 1 129 ? -11.508 15 20.172 1 95.69 129 LYS B O 1
ATOM 2332 N N . ASN B 1 130 ? -9.656 16.219 19.922 1 95.5 130 ASN B N 1
ATOM 2333 C CA . ASN B 1 130 ? -10.383 17.469 19.828 1 95.5 130 ASN B CA 1
ATOM 2334 C C . ASN B 1 130 ? -9.594 18.531 19.047 1 95.5 130 ASN B C 1
ATOM 2336 O O . ASN B 1 130 ? -8.5 18.25 18.562 1 95.5 130 ASN B O 1
ATOM 2340 N N . GLY B 1 131 ? -10.141 19.672 18.922 1 96.5 131 GLY B N 1
ATOM 2341 C CA . GLY B 1 131 ? -9.555 20.734 18.109 1 96.5 131 GLY B CA 1
ATOM 2342 C C . GLY B 1 131 ? -8.203 21.188 18.625 1 96.5 131 GLY B C 1
ATOM 2343 O O . GLY B 1 131 ? -7.277 21.422 17.844 1 96.5 131 GLY B O 1
ATOM 2344 N N . GLU B 1 132 ? -8.086 21.344 19.906 1 97.06 132 GLU B N 1
ATOM 2345 C CA . GLU B 1 132 ? -6.828 21.781 20.5 1 97.06 132 GLU B CA 1
ATOM 2346 C C . GLU B 1 132 ? -5.719 20.766 20.266 1 97.06 132 GLU B C 1
ATOM 2348 O O . GLU B 1 132 ? -4.586 21.141 19.938 1 97.06 132 GLU B O 1
ATOM 2353 N N . GLU B 1 133 ? -6.047 19.547 20.375 1 97.81 133 GLU B N 1
ATOM 2354 C CA . GLU B 1 133 ? -5.074 18.484 20.109 1 97.81 133 GLU B CA 1
ATOM 2355 C C . GLU B 1 133 ? -4.699 18.453 18.625 1 97.81 133 GLU B C 1
ATOM 2357 O O . GLU B 1 133 ? -3.553 18.172 18.281 1 97.81 133 GLU B O 1
ATOM 2362 N N . ALA B 1 134 ? -5.707 18.703 17.797 1 98.31 134 ALA B N 1
ATOM 2363 C CA . ALA B 1 134 ? -5.422 18.75 16.359 1 98.31 134 ALA B CA 1
ATOM 2364 C C . ALA B 1 134 ? -4.352 19.797 16.047 1 98.31 134 ALA B C 1
ATOM 2366 O O . ALA B 1 134 ? -3.373 19.5 15.359 1 98.31 134 ALA B O 1
ATOM 2367 N N . ILE B 1 135 ? -4.574 21 16.625 1 98.62 135 ILE B N 1
ATOM 2368 C CA . ILE B 1 135 ? -3.607 22.062 16.422 1 98.62 135 ILE B CA 1
ATOM 2369 C C . ILE B 1 135 ? -2.244 21.641 16.969 1 98.62 135 ILE B C 1
ATOM 2371 O O . ILE B 1 135 ? -1.229 21.766 16.266 1 98.62 135 ILE B O 1
ATOM 2375 N N . TYR B 1 136 ? -2.254 21.094 18.141 1 98.81 136 TYR B N 1
ATOM 2376 C CA . TYR B 1 136 ? -1.021 20.688 18.812 1 98.81 136 TYR B CA 1
ATOM 2377 C C . TYR B 1 136 ? -0.267 19.641 18 1 98.81 136 TYR B C 1
ATOM 2379 O O . TYR B 1 136 ? 0.922 19.812 17.703 1 98.81 136 TYR B O 1
ATOM 2387 N N . TYR B 1 137 ? -0.889 18.609 17.594 1 98.88 137 TYR B N 1
ATOM 2388 C CA . TYR B 1 137 ? -0.224 17.5 16.922 1 98.88 137 TYR B CA 1
ATOM 2389 C C . TYR B 1 137 ? 0.217 17.906 15.523 1 98.88 137 TYR B C 1
ATOM 2391 O O . TYR B 1 137 ? 1.242 17.422 15.023 1 98.88 137 TYR B O 1
ATOM 2399 N N . ILE B 1 138 ? -0.545 18.766 14.867 1 98.88 138 ILE B N 1
ATOM 2400 C CA . ILE B 1 138 ? -0.129 19.219 13.547 1 98.88 138 ILE B CA 1
ATOM 2401 C C . ILE B 1 138 ? 1.146 20.062 13.664 1 98.88 138 ILE B C 1
ATOM 2403 O O . ILE B 1 138 ? 2.111 19.828 12.93 1 98.88 138 ILE B O 1
ATOM 2407 N N . VAL B 1 139 ? 1.152 20.969 14.641 1 98.94 139 VAL B N 1
ATOM 2408 C CA . VAL B 1 139 ? 2.307 21.844 14.828 1 98.94 139 VAL B CA 1
ATOM 2409 C C . VAL B 1 139 ? 3.512 21.016 15.273 1 98.94 139 VAL B C 1
ATOM 2411 O O . VAL B 1 139 ? 4.574 21.062 14.648 1 98.94 139 VAL B O 1
ATOM 2414 N N . GLU B 1 140 ? 3.375 20.219 16.297 1 98.88 140 GLU B N 1
ATOM 2415 C CA . GLU B 1 140 ? 4.496 19.453 16.828 1 98.88 140 GLU B CA 1
ATOM 2416 C C . GLU B 1 140 ? 4.902 18.328 15.883 1 98.88 140 GLU B C 1
ATOM 2418 O O . GLU B 1 140 ? 6.082 17.984 15.781 1 98.88 140 GLU B O 1
ATOM 2423 N N . GLY B 1 141 ? 3.863 17.734 15.219 1 98.88 141 GLY B N 1
ATOM 2424 C CA . GLY B 1 141 ? 4.168 16.719 14.219 1 98.88 141 GLY B CA 1
ATOM 2425 C C . GLY B 1 141 ? 4.988 17.266 13.062 1 98.88 141 GLY B C 1
ATOM 2426 O O . GLY B 1 141 ? 5.879 16.578 12.555 1 98.88 141 GLY B O 1
ATOM 2427 N N . SER B 1 142 ? 4.648 18.484 12.664 1 98.81 142 SER B N 1
ATOM 2428 C CA . SER B 1 142 ? 5.383 19.109 11.578 1 98.81 142 SER B CA 1
ATOM 2429 C C . SER B 1 142 ? 6.836 19.375 11.961 1 98.81 142 SER B C 1
ATOM 2431 O O . SER B 1 142 ? 7.734 19.266 11.125 1 98.81 142 SER B O 1
ATOM 2433 N N . LYS B 1 143 ? 7.078 19.719 13.211 1 98.81 143 LYS B N 1
ATOM 2434 C CA . LYS B 1 143 ? 8.445 19.891 13.695 1 98.81 143 LYS B CA 1
ATOM 2435 C C . LYS B 1 143 ? 9.164 18.547 13.773 1 98.81 143 LYS B C 1
ATOM 2437 O O . LYS B 1 143 ? 10.336 18.438 13.406 1 98.81 143 LYS B O 1
ATOM 2442 N N . PHE B 1 144 ? 8.453 17.609 14.266 1 98.94 144 PHE B N 1
ATOM 2443 C CA . PHE B 1 144 ? 9.008 16.281 14.492 1 98.94 144 PHE B CA 1
ATOM 2444 C C . PHE B 1 144 ? 9.43 15.641 13.172 1 98.94 144 PHE B C 1
ATOM 2446 O O . PHE B 1 144 ? 10.484 15 13.094 1 98.94 144 PHE B O 1
ATOM 2453 N N . MET B 1 145 ? 8.586 15.75 12.086 1 98.81 145 MET B N 1
ATOM 2454 C CA . MET B 1 145 ? 8.914 15.133 10.805 1 98.81 145 MET B CA 1
ATOM 2455 C C . MET B 1 145 ? 10.227 15.68 10.258 1 98.81 145 MET B C 1
ATOM 2457 O O . MET B 1 145 ? 10.992 14.945 9.617 1 98.81 145 MET B O 1
ATOM 2461 N N . GLU B 1 146 ? 10.492 16.922 10.578 1 98.56 146 GLU B N 1
ATOM 2462 C CA . GLU B 1 146 ? 11.75 17.531 10.148 1 98.56 146 GLU B CA 1
ATOM 2463 C C . GLU B 1 146 ? 12.922 17 10.961 1 98.56 146 GLU B C 1
ATOM 2465 O O . GLU B 1 146 ? 14.023 16.828 10.438 1 98.56 146 GLU B O 1
ATOM 2470 N N . LYS B 1 147 ? 12.688 16.781 12.203 1 98.62 147 LYS B N 1
ATOM 2471 C CA . LYS B 1 147 ? 13.742 16.281 13.078 1 98.62 147 LYS B CA 1
ATOM 2472 C C . LYS B 1 147 ? 14.148 14.859 12.68 1 98.62 147 LYS B C 1
ATOM 2474 O O . LYS B 1 147 ? 15.336 14.516 12.719 1 98.62 147 LYS B O 1
ATOM 2479 N N . ILE B 1 148 ? 13.227 14.094 12.289 1 98.62 148 ILE B N 1
ATOM 2480 C CA . ILE B 1 148 ? 13.555 12.703 12.016 1 98.62 148 ILE B CA 1
ATOM 2481 C C . ILE B 1 148 ? 13.75 12.5 10.516 1 98.62 148 ILE B C 1
ATOM 2483 O O . ILE B 1 148 ? 14.078 11.398 10.062 1 98.62 148 ILE B O 1
ATOM 2487 N N . ASN B 1 149 ? 13.445 13.555 9.719 1 98.69 149 ASN B N 1
ATOM 2488 C CA . ASN B 1 149 ? 13.57 13.523 8.266 1 98.69 149 ASN B CA 1
ATOM 2489 C C . ASN B 1 149 ? 12.766 12.375 7.66 1 98.69 149 ASN B C 1
ATOM 2491 O O . ASN B 1 149 ? 13.289 11.594 6.863 1 98.69 149 ASN B O 1
ATOM 2495 N N . TYR B 1 150 ? 11.516 12.367 8.094 1 98.88 150 TYR B N 1
ATOM 2496 C CA . TYR B 1 150 ? 10.625 11.289 7.672 1 98.88 150 TYR B CA 1
ATOM 2497 C C . TYR B 1 150 ? 9.164 11.672 7.914 1 98.88 150 TYR B C 1
ATOM 2499 O O . TYR B 1 150 ? 8.875 12.586 8.688 1 98.88 150 TYR B O 1
ATOM 2507 N N . PRO B 1 151 ? 8.219 11.07 7.246 1 98.94 151 PRO B N 1
ATOM 2508 C CA . PRO B 1 151 ? 6.809 11.438 7.426 1 98.94 151 PRO B CA 1
ATOM 2509 C C . PRO B 1 151 ? 6.32 11.227 8.859 1 98.94 151 PRO B C 1
ATOM 2511 O O . PRO B 1 151 ? 6.809 10.328 9.547 1 98.94 151 PRO B O 1
ATOM 2514 N N . VAL B 1 152 ? 5.449 12.016 9.227 1 98.94 152 VAL B N 1
ATOM 2515 C CA . VAL B 1 152 ? 4.656 11.883 10.445 1 98.94 152 VAL B CA 1
ATOM 2516 C C . VAL B 1 152 ? 3.172 12 10.109 1 98.94 152 VAL B C 1
ATOM 2518 O O . VAL B 1 152 ? 2.779 12.82 9.273 1 98.94 152 VAL B O 1
ATOM 2521 N N . ALA B 1 153 ? 2.387 11.164 10.75 1 98.94 153 ALA B N 1
ATOM 2522 C CA . ALA B 1 153 ? 0.971 11.133 10.391 1 98.94 153 ALA B CA 1
ATOM 2523 C C . ALA B 1 153 ? 0.102 11.633 11.547 1 98.94 153 ALA B C 1
ATOM 2525 O O . ALA B 1 153 ? 0.372 11.328 12.711 1 98.94 153 ALA B O 1
ATOM 2526 N N . ILE B 1 154 ? -0.885 12.383 11.203 1 98.88 154 ILE B N 1
ATOM 2527 C CA . ILE B 1 154 ? -1.972 12.734 12.117 1 98.88 154 ILE B CA 1
ATOM 2528 C C . ILE B 1 154 ? -3.27 12.078 11.648 1 98.88 154 ILE B C 1
ATOM 2530 O O . ILE B 1 154 ? -3.77 12.383 10.562 1 98.88 154 ILE B O 1
ATOM 2534 N N . LEU B 1 155 ? -3.832 11.195 12.453 1 98.5 155 LEU B N 1
ATOM 2535 C CA . LEU B 1 155 ? -5.008 10.414 12.094 1 98.5 155 LEU B CA 1
ATOM 2536 C C . LEU B 1 155 ? -6.27 11.023 12.695 1 98.5 155 LEU B C 1
ATOM 2538 O O . LEU B 1 155 ? -6.387 11.141 13.922 1 98.5 155 LEU B O 1
ATOM 2542 N N . PHE B 1 156 ? -7.145 11.367 11.844 1 97.12 156 PHE B N 1
ATOM 2543 C CA . PHE B 1 156 ? -8.43 11.891 12.297 1 97.12 156 PHE B CA 1
ATOM 2544 C C . PHE B 1 156 ? -9.523 10.836 12.164 1 97.12 156 PHE B C 1
ATOM 2546 O O . PHE B 1 156 ? -10 10.57 11.062 1 97.12 156 PHE B O 1
ATOM 2553 N N . THR B 1 157 ? -9.969 10.312 13.273 1 95.75 157 THR B N 1
ATOM 2554 C CA . THR B 1 157 ? -11.008 9.297 13.312 1 95.75 157 THR B CA 1
ATOM 2555 C C . THR B 1 157 ? -12.391 9.938 13.438 1 95.75 157 THR B C 1
ATOM 2557 O O . THR B 1 157 ? -12.5 11.156 13.555 1 95.75 157 THR B O 1
ATOM 2560 N N . SER B 1 158 ? -13.422 9.07 13.43 1 92.12 158 SER B N 1
ATOM 2561 C CA . SER B 1 158 ? -14.789 9.562 13.57 1 92.12 158 SER B CA 1
ATOM 2562 C C . SER B 1 158 ? -15 10.258 14.906 1 92.12 158 SER B C 1
ATOM 2564 O O . SER B 1 158 ? -15.812 11.172 15.016 1 92.12 158 SER B O 1
ATOM 2566 N N . GLU B 1 159 ? -14.211 9.867 15.852 1 90.62 159 GLU B N 1
ATOM 2567 C CA . GLU B 1 159 ? -14.328 10.453 17.188 1 90.62 159 GLU B CA 1
ATOM 2568 C C . GLU B 1 159 ? -13.969 11.938 17.172 1 90.62 159 GLU B C 1
ATOM 2570 O O . GLU B 1 159 ? -14.539 12.727 17.922 1 90.62 159 GLU B O 1
ATOM 2575 N N . TYR B 1 160 ? -13.047 12.328 16.359 1 93.25 160 TYR B N 1
ATOM 2576 C CA . TYR B 1 160 ? -12.656 13.727 16.234 1 93.25 160 TYR B CA 1
ATOM 2577 C C . TYR B 1 160 ? -13.812 14.578 15.711 1 93.25 160 TYR B C 1
ATOM 2579 O O . TYR B 1 160 ? -14.016 15.703 16.172 1 93.25 160 TYR B O 1
ATOM 2587 N N . TRP B 1 161 ? -14.547 14.023 14.883 1 87.12 161 TRP B N 1
ATOM 2588 C CA . TRP B 1 161 ? -15.602 14.773 14.203 1 87.12 161 TRP B CA 1
ATOM 2589 C C . TRP B 1 161 ? -16.875 14.812 15.039 1 87.12 161 TRP B C 1
ATOM 2591 O O . TRP B 1 161 ? -17.75 15.633 14.797 1 87.12 161 TRP B O 1
ATOM 2601 N N . ASP B 1 162 ? -17.016 13.836 15.898 1 82.5 162 ASP B N 1
ATOM 2602 C CA . ASP B 1 162 ? -18.219 13.758 16.734 1 82.5 162 ASP B CA 1
ATOM 2603 C C . ASP B 1 162 ? -18.141 14.766 17.891 1 82.5 162 ASP B C 1
ATOM 2605 O O . ASP B 1 162 ? -19.141 15.023 18.547 1 82.5 162 ASP B O 1
ATOM 2609 N N . THR B 1 163 ? -16.953 15.273 18.234 1 63.97 163 THR B N 1
ATOM 2610 C CA . THR B 1 163 ? -16.781 16.094 19.438 1 63.97 163 THR B CA 1
ATOM 2611 C C . THR B 1 163 ? -17.484 17.438 19.266 1 63.97 163 THR B C 1
ATOM 2613 O O . THR B 1 163 ? -17.25 18.156 18.281 1 63.97 163 THR B O 1
ATOM 2616 N N . THR B 1 164 ? -18.797 17.516 19.484 1 51.09 164 THR B N 1
ATOM 2617 C CA . THR B 1 164 ? -19.609 18.719 19.656 1 51.09 164 THR B CA 1
ATOM 2618 C C . THR B 1 164 ? -19 19.609 20.734 1 51.09 164 THR B C 1
ATOM 2620 O O . THR B 1 164 ? -19.562 20.672 21.047 1 51.09 164 THR B O 1
ATOM 2623 N N . TYR B 1 165 ? -17.578 19.75 21 1 39.47 165 TYR B N 1
ATOM 2624 C CA . TYR B 1 165 ? -17.5 20.672 22.125 1 39.47 165 TYR B CA 1
ATOM 2625 C C . TYR B 1 165 ? -17.562 22.125 21.656 1 39.47 165 TYR B C 1
ATOM 2627 O O . TYR B 1 165 ? -17.109 22.438 20.562 1 39.47 165 TYR B O 1
#

Solvent-accessible surface area (backbone atoms only — not comparable to full-atom values): 16478 Å² total; per-residue (Å²): 101,47,61,31,48,51,49,11,40,56,74,49,61,50,37,36,35,27,33,44,90,44,83,88,45,46,70,35,51,51,56,48,68,69,33,88,76,37,51,69,44,79,43,93,46,54,49,53,37,56,52,53,41,50,53,41,36,77,74,70,44,48,34,34,39,37,36,39,49,57,40,54,26,38,22,43,33,51,42,23,38,45,26,64,58,65,44,42,47,31,34,34,42,27,42,42,52,25,53,86,89,56,83,56,69,44,36,30,50,46,31,70,35,45,68,60,51,32,55,69,70,66,35,52,70,45,70,40,63,44,48,69,44,31,24,48,49,43,31,52,38,48,52,46,12,59,74,69,27,24,47,24,36,39,39,40,38,60,63,32,71,63,55,78,121,103,47,63,31,48,50,49,12,39,56,73,48,62,51,35,36,35,27,34,43,91,44,82,89,43,46,68,36,50,50,55,47,68,69,33,87,76,36,52,69,44,79,42,93,46,52,48,54,36,54,51,52,40,50,54,41,37,76,72,71,44,48,34,34,39,39,34,41,48,56,39,52,26,38,22,43,34,51,43,24,38,46,27,63,60,66,44,41,48,32,32,34,43,28,42,42,52,25,53,84,89,54,83,56,69,43,37,30,49,44,30,69,33,45,67,59,50,31,53,70,70,67,34,54,70,47,70,40,62,42,48,69,42,32,25,49,48,43,32,53,38,49,53,46,12,60,72,69,26,26,47,22,37,40,38,40,38,59,63,33,71,62,56,79,121

Foldseek 3Di:
DLVLLLLLCVLLVAAEEEEEDDPVNPVNVVVQVPDPSHDYHYDHALLVRLVVQQVVVVVPGAYEYEYELVRVVRCLCVQVPPCVVVLAEYEYEYEQDQDPPHDDNVNVVSNVCSVVSCVVSVAAEDEDQESVVSSVCSNVQSVVSVVRSGYHYYYYYPNHVPPPD/DLVLLLVLCVLLVAAEEEEEDDPVNPVNVVSQVPDPSHDYHYDHALLVRLVVQQVVVVVPGAYEYEYELVRVVRCLCVQVPPCVVVLAEYEYEYEQDQDPPHDDNVNVVSNVCSVVSCVVSPAAEEEDQESVVSSVCSNVQSVVSVVRSGYHYYYYYPNHVPPPD

Sequence (330 aa):
MAEHIYRGIKKANIKFICSLPCAKFKTLLELINNDKEIKHIPVTREEEAFGICAGAYLAGEKTCIIMQNSGLGNSINAIASLYKTYQIPTLLIISHRGLLKEEIPAQIPMGLWTKKLLEVCEIPYFVPKNGEEAIYYIVEGSKFMEKINYPVAILFTSEYWDTTYMAEHIYRGIKKANIKFICSLPCAKFKTLLELINNDKEIKHIPVTREEEAFGICAGAYLAGEKTCIIMQNSGLGNSINAIASLYKTYQIPTLLIISHRGLLKEEIPAQIPMGLWTKKLLEVCEIPYFVPKNGEEAIYYIVEGSKFMEKINYPVAILFTSEYWDTTY

InterPro domains:
  IPR012001 Thiamine pyrophosphate enzyme, N-terminal TPP-binding domain [PF02776] (2-98)
  IPR022502 Sulfopyruvate decarboxylase, alpha subunit [TIGR03845] (3-161)
  IPR029061 Thiamin diphosphate-binding fold [SSF52518] (2-163)
  IPR051818 Thiamine pyrophosphate-dependent decarboxylase [PTHR42818] (3-162)

Radius of gyration: 21.06 Å; Cα contacts (8 Å, |Δi|>4): 682; chains: 2; bounding box: 44×61×48 Å

Organism: Methanocaldococcus infernus (strain DSM 11812 / JCM 15783 / ME) (NCBI:txid573063)

pLDDT: mean 95.8, std 7.22, range [38.81, 98.94]

Nearest PDB structures (foldseek):
  9iz4-assembly3_K  TM=9.152E-01  e=6.486E-12  Bacillus spizizenii ATCC 6633 = JCM 2499
  9iz3-assembly1_C  TM=8.895E-01  e=4.466E-11  Bacillus spizizenii ATCC 6633 = JCM 2499
  9iz3-assembly1_A  TM=9.112E-01  e=2.016E-10  Bacillus spizizenii ATCC 6633 = JCM 2499
  8i01-assembly2_F  TM=7.491E-01  e=9.035E-04  Escherichia coli K-12
  6efh-assembly1_B  TM=7.027E-01  e=2.078E-02  Kluyveromyces lactis NRRL Y-1140